Protein AF-A0A2W6B8F8-F1 (afdb_monomer_lite)

Foldseek 3Di:
DDPDDDALLVLQQVFFDAQPPLTDGLNLLLLQLLLLLLLQVVLDPPDDLLVSLLLSLLLSCLQVLCSDPLNRQLSVCSSVVNPPSNVVGDDDDSLQSCQDPVNLVSCVVHSVVSQVSNCVRNVDHRDPVSDDSVSSNQLSSCLLVFWKWFWFWDFDADPVRHGPRDIDTGIGTDRDPPDDDPGGPDIGHPVNLCPVVPLSSNSSNLSSLLSVQCVLVVHDSVVLSVQCSHLLSSLVCCLPPRVVSSQVSVCVVDVDRRPSNVNSVSSNVCSVVSVVVVVVVVVVVVVVVD

Sequence (290 aa):
MGKAEAPISEQFQLAWGKSSHSGQRLYDHGIWAARAAVHLLRASSALDRKLKDNLILATYIHDIGKLDADFQRMLEFAIKGDKDGMKSVRRVKHEANTLEDRYINLINGNIKDAAHSIAEVTGYEISEKHINVDDILTLATTHHGMFYVSTEMWQERDADNKPTGQEEQRLVVRRQWTVFYPREIKRQTLTDLLLRYHPLGGLVIVSDLVASSTWERERNLNEVLQGCTSLAGTINTLLDRDVSTLEHSYQAEQSRNIAVGSTLRLLLGGADWQEHEQMHEEGVQHEHEH

Structure (mmCIF, N/CA/C/O backbone):
data_AF-A0A2W6B8F8-F1
#
_entry.id   AF-A0A2W6B8F8-F1
#
loop_
_atom_site.group_PDB
_atom_site.id
_atom_site.type_symbol
_atom_site.label_atom_id
_atom_site.label_alt_id
_atom_site.label_comp_id
_atom_site.label_asym_id
_atom_site.label_entity_id
_atom_site.label_seq_id
_atom_site.pdbx_PDB_ins_code
_atom_site.Cartn_x
_atom_site.Cartn_y
_atom_site.Cartn_z
_atom_site.occupancy
_atom_site.B_iso_or_equiv
_atom_site.auth_seq_id
_atom_site.auth_comp_id
_atom_site.auth_asym_id
_atom_site.auth_atom_id
_atom_site.pdbx_PDB_model_num
ATOM 1 N N . MET A 1 1 ? 8.029 -30.607 -5.795 1.00 37.53 1 MET A N 1
ATOM 2 C CA . MET A 1 1 ? 8.048 -29.650 -4.669 1.00 37.53 1 MET A CA 1
ATOM 3 C C . MET A 1 1 ? 8.588 -28.339 -5.207 1.00 37.53 1 MET A C 1
ATOM 5 O O . MET A 1 1 ? 9.772 -28.278 -5.511 1.00 37.53 1 MET A O 1
ATOM 9 N N . GLY A 1 2 ? 7.720 -27.354 -5.455 1.00 45.62 2 GLY A N 1
ATOM 10 C CA . GLY A 1 2 ? 8.177 -26.005 -5.802 1.00 45.62 2 GLY A CA 1
ATOM 11 C C . GLY A 1 2 ? 8.937 -25.412 -4.617 1.00 45.62 2 GLY A C 1
ATOM 12 O O . GLY A 1 2 ? 8.599 -25.718 -3.473 1.00 45.62 2 GLY A O 1
ATOM 13 N N . LYS A 1 3 ? 9.991 -24.628 -4.870 1.00 50.38 3 LYS A N 1
ATOM 14 C CA . LYS A 1 3 ? 10.612 -23.823 -3.811 1.00 50.38 3 LYS A CA 1
ATOM 15 C C . LYS A 1 3 ? 9.524 -22.927 -3.221 1.00 50.38 3 LYS A C 1
ATOM 17 O O . LYS A 1 3 ? 8.774 -22.334 -3.991 1.00 50.38 3 LYS A O 1
ATOM 22 N N . ALA A 1 4 ? 9.430 -22.863 -1.894 1.00 64.00 4 ALA A N 1
ATOM 23 C CA . ALA A 1 4 ? 8.610 -21.848 -1.250 1.00 64.00 4 ALA A CA 1
ATOM 24 C C . ALA A 1 4 ? 9.055 -20.478 -1.782 1.00 64.00 4 ALA A C 1
ATOM 26 O O . ALA A 1 4 ? 10.260 -20.224 -1.878 1.00 64.00 4 ALA A O 1
ATOM 27 N N . GLU A 1 5 ? 8.101 -19.655 -2.211 1.00 75.44 5 GLU A N 1
ATOM 28 C CA . GLU A 1 5 ? 8.400 -18.278 -2.594 1.00 75.44 5 GLU A CA 1
ATOM 29 C C . GLU A 1 5 ? 8.981 -17.542 -1.385 1.00 75.44 5 GLU A C 1
ATOM 31 O O . GLU A 1 5 ? 8.588 -17.806 -0.247 1.00 75.44 5 GLU A O 1
ATOM 36 N N . ALA A 1 6 ? 9.950 -16.659 -1.632 1.00 87.31 6 ALA A N 1
ATOM 37 C CA . ALA A 1 6 ? 10.550 -15.861 -0.570 1.00 87.31 6 ALA A CA 1
ATOM 38 C C . ALA A 1 6 ? 9.471 -15.002 0.125 1.00 87.31 6 ALA A C 1
ATOM 40 O O . ALA A 1 6 ? 8.536 -14.559 -0.556 1.00 87.31 6 ALA A O 1
ATOM 41 N N . PRO A 1 7 ? 9.587 -14.736 1.439 1.00 92.69 7 PRO A N 1
ATOM 42 C CA . PRO A 1 7 ? 8.652 -13.874 2.158 1.00 92.69 7 PRO A CA 1
ATOM 43 C C . PRO A 1 7 ? 8.538 -12.472 1.538 1.00 92.69 7 PRO A C 1
ATOM 45 O O . PRO A 1 7 ? 9.424 -12.021 0.805 1.00 92.69 7 PRO A O 1
ATOM 48 N N . ILE A 1 8 ? 7.443 -11.766 1.836 1.00 93.81 8 ILE A N 1
ATOM 49 C CA . ILE A 1 8 ? 7.161 -10.431 1.277 1.00 93.81 8 ILE A CA 1
ATOM 50 C C . ILE A 1 8 ? 8.280 -9.455 1.643 1.00 93.81 8 ILE A C 1
ATOM 52 O O . ILE A 1 8 ? 8.760 -8.725 0.777 1.00 93.81 8 ILE A O 1
ATOM 56 N N . SER A 1 9 ? 8.721 -9.475 2.900 1.00 94.00 9 SER A N 1
ATOM 57 C CA . SER A 1 9 ? 9.781 -8.626 3.436 1.00 94.00 9 SER A CA 1
ATOM 58 C C . SER A 1 9 ? 11.100 -8.804 2.676 1.00 94.00 9 SER A C 1
ATOM 60 O O . SER A 1 9 ? 11.713 -7.816 2.273 1.00 94.00 9 SER A O 1
ATOM 62 N N . GLU A 1 10 ? 11.496 -10.046 2.387 1.00 95.25 10 GLU A N 1
ATOM 63 C CA . GLU A 1 10 ? 12.708 -10.369 1.626 1.00 95.25 10 GLU A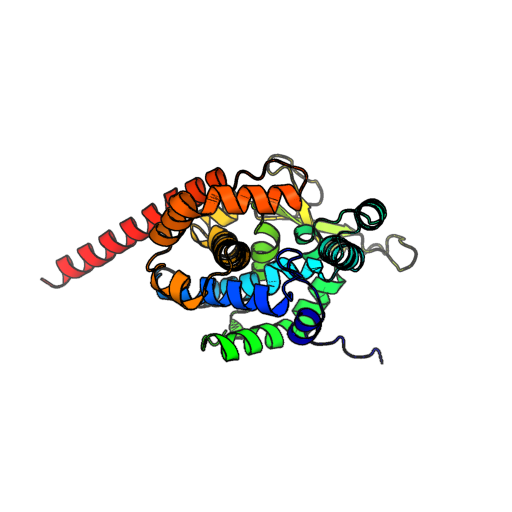 CA 1
ATOM 64 C C . GLU A 1 10 ? 12.604 -9.872 0.178 1.00 95.25 10 GLU A C 1
ATOM 66 O O . GLU A 1 10 ? 13.508 -9.198 -0.322 1.0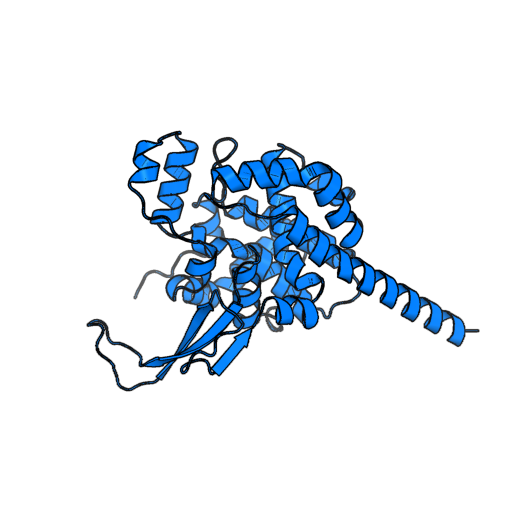0 95.25 10 GLU A O 1
ATOM 71 N N . GLN A 1 11 ? 11.473 -10.122 -0.492 1.00 95.25 11 GLN A N 1
ATOM 72 C CA . GLN A 1 11 ? 11.252 -9.610 -1.849 1.00 95.25 11 GLN A CA 1
ATOM 73 C C . GLN A 1 11 ? 11.282 -8.074 -1.884 1.00 95.25 11 GLN A C 1
ATOM 75 O O . GLN A 1 11 ? 11.869 -7.476 -2.789 1.00 95.25 11 GLN A O 1
ATOM 80 N N . PHE A 1 12 ? 10.707 -7.425 -0.871 1.00 96.62 12 PHE A N 1
ATOM 81 C CA . PHE A 1 12 ? 10.691 -5.971 -0.730 1.00 96.62 12 PHE A CA 1
ATOM 82 C C . PHE A 1 12 ? 12.088 -5.386 -0.487 1.00 96.62 12 PHE A C 1
ATOM 84 O O . PHE A 1 12 ? 12.378 -4.287 -0.965 1.00 96.62 12 PHE A O 1
ATOM 91 N N . GLN A 1 13 ? 12.966 -6.090 0.230 1.00 96.38 13 GLN A N 1
ATOM 92 C CA . GLN A 1 13 ? 14.347 -5.649 0.464 1.00 96.38 13 GLN A CA 1
ATOM 93 C C . GLN A 1 13 ? 15.185 -5.673 -0.821 1.00 96.38 13 GLN A C 1
ATOM 95 O O . GLN A 1 13 ? 16.078 -4.843 -1.001 1.00 96.38 13 GLN A O 1
ATOM 100 N N . LEU A 1 14 ? 14.886 -6.603 -1.731 1.00 95.38 14 LEU A N 1
ATOM 101 C CA . LEU A 1 14 ? 15.592 -6.746 -3.004 1.00 95.38 14 LEU A CA 1
ATOM 102 C C . LEU A 1 14 ? 15.067 -5.792 -4.088 1.00 95.38 14 LEU A C 1
ATOM 104 O O . LEU A 1 14 ? 15.828 -5.388 -4.971 1.00 95.38 14 LEU A O 1
ATOM 108 N N . ALA A 1 15 ? 13.796 -5.401 -4.013 1.00 96.06 15 ALA A N 1
ATOM 109 C CA . ALA A 1 15 ? 13.138 -4.557 -5.003 1.00 96.06 15 ALA A CA 1
ATOM 110 C C . ALA A 1 15 ? 13.310 -3.050 -4.743 1.00 96.06 15 ALA A C 1
ATOM 112 O O . ALA A 1 15 ? 13.457 -2.587 -3.610 1.00 96.06 15 ALA A O 1
ATOM 113 N N . TRP A 1 16 ? 13.256 -2.261 -5.813 1.00 95.06 16 TRP A N 1
ATOM 114 C CA . TRP A 1 16 ? 13.155 -0.804 -5.758 1.00 95.06 16 TRP A CA 1
ATOM 115 C C . TRP A 1 16 ? 11.697 -0.370 -5.573 1.00 95.06 16 TRP A C 1
ATOM 117 O O . TRP A 1 16 ? 10.793 -0.906 -6.213 1.00 95.06 16 TRP A O 1
ATOM 127 N N . GLY A 1 17 ? 11.471 0.616 -4.708 1.00 89.56 17 GLY A N 1
ATOM 128 C CA . GLY A 1 17 ? 10.178 1.265 -4.479 1.00 89.56 17 GLY A CA 1
ATOM 129 C C . GLY A 1 17 ? 10.075 2.651 -5.124 1.00 89.56 17 GLY A C 1
ATOM 130 O O . GLY A 1 17 ? 9.009 3.008 -5.629 1.00 89.56 17 GLY A O 1
ATOM 131 N N . LYS A 1 18 ? 11.176 3.412 -5.151 1.00 87.94 18 LYS A N 1
ATOM 132 C CA . LYS A 1 18 ? 11.279 4.754 -5.760 1.00 87.94 18 LYS A CA 1
ATOM 133 C C . LYS A 1 18 ? 12.560 4.853 -6.588 1.00 87.94 18 LYS A C 1
ATOM 135 O O . LYS A 1 18 ? 13.528 4.159 -6.280 1.00 87.94 18 LYS A O 1
ATOM 140 N N . SER A 1 19 ? 12.576 5.716 -7.606 1.00 85.00 19 SER A N 1
ATOM 141 C CA . SER A 1 19 ? 13.767 5.977 -8.440 1.00 85.00 19 SER A CA 1
ATOM 142 C C . SER A 1 19 ? 14.474 7.308 -8.159 1.00 85.00 19 SER A C 1
ATOM 144 O O . SER A 1 19 ? 15.584 7.522 -8.644 1.00 85.00 19 SER A O 1
ATOM 146 N N . SER A 1 20 ? 13.851 8.209 -7.399 1.00 81.06 20 SER A N 1
ATOM 147 C CA . SER A 1 20 ? 14.449 9.474 -6.955 1.00 81.06 20 SER A CA 1
ATOM 148 C C . SER A 1 20 ? 15.626 9.240 -5.999 1.00 81.06 20 SER A C 1
ATOM 150 O O . SER A 1 20 ? 15.712 8.199 -5.350 1.00 81.06 20 SER A O 1
ATOM 152 N N . HIS A 1 21 ? 16.553 10.202 -5.930 1.00 81.81 21 HIS A N 1
ATOM 153 C CA . HIS A 1 21 ? 17.710 10.185 -5.017 1.00 81.81 21 HIS A CA 1
ATOM 154 C C . HIS A 1 21 ? 18.558 8.898 -5.062 1.00 81.81 21 HIS A C 1
ATOM 156 O O . HIS A 1 21 ? 19.026 8.410 -4.040 1.00 81.81 21 HIS A O 1
ATOM 162 N N . SER A 1 22 ? 18.794 8.348 -6.258 1.00 82.69 22 SER A N 1
ATOM 163 C CA . SER A 1 22 ? 19.495 7.061 -6.474 1.00 82.69 22 SER A CA 1
ATOM 164 C C . SER A 1 22 ? 18.719 5.809 -6.040 1.00 82.69 22 SER A C 1
ATOM 166 O O . SER A 1 22 ? 19.253 4.702 -6.103 1.00 82.69 22 SER A O 1
ATOM 168 N N . GLY A 1 23 ? 17.449 5.973 -5.681 1.00 87.25 23 GLY A N 1
ATOM 169 C CA . GLY A 1 23 ? 16.500 4.907 -5.417 1.00 87.25 23 GLY A CA 1
ATOM 170 C C . GLY A 1 23 ? 16.275 4.624 -3.934 1.00 87.25 23 GLY A C 1
ATOM 171 O O . GLY A 1 23 ? 17.184 4.703 -3.111 1.00 87.25 23 GLY A O 1
ATOM 172 N N . GLN A 1 24 ? 15.044 4.230 -3.613 1.00 93.50 24 GLN A N 1
ATOM 173 C CA . GLN A 1 24 ? 14.643 3.721 -2.299 1.00 93.50 24 GLN A CA 1
ATOM 174 C C . GLN A 1 24 ? 14.210 2.266 -2.447 1.00 93.50 24 GLN A C 1
ATOM 176 O O . GLN A 1 24 ? 13.522 1.937 -3.418 1.00 93.50 24 GLN A O 1
ATOM 181 N N . ARG A 1 25 ? 14.570 1.388 -1.502 1.00 96.38 25 ARG A N 1
ATOM 182 C CA . ARG A 1 25 ? 14.056 0.011 -1.503 1.00 96.38 25 ARG A CA 1
ATOM 183 C C . ARG A 1 25 ? 12.566 -0.009 -1.200 1.00 96.38 25 ARG A C 1
ATOM 185 O O . ARG A 1 25 ? 12.055 0.832 -0.462 1.00 96.38 25 ARG A O 1
ATOM 192 N N . LEU A 1 26 ? 11.874 -0.989 -1.773 1.00 96.06 26 LEU A N 1
ATOM 193 C CA . LEU A 1 26 ? 10.438 -1.155 -1.570 1.00 96.06 26 LEU A CA 1
ATOM 194 C C . LEU A 1 26 ? 10.120 -1.434 -0.094 1.00 96.06 26 LEU A C 1
ATOM 196 O O . LEU A 1 26 ? 9.140 -0.909 0.427 1.00 96.06 26 LEU A O 1
ATOM 200 N N . TYR A 1 27 ? 10.999 -2.170 0.593 1.00 97.06 27 TYR A N 1
ATOM 201 C CA . TYR A 1 27 ? 10.911 -2.396 2.036 1.00 97.06 27 TYR A CA 1
ATOM 202 C C . TYR A 1 27 ? 10.903 -1.090 2.833 1.00 97.06 27 TYR A C 1
ATOM 204 O O . TYR A 1 27 ? 10.017 -0.885 3.661 1.00 97.06 27 TYR A O 1
ATOM 212 N N . ASP A 1 28 ? 11.850 -0.190 2.560 1.00 95.62 28 ASP A N 1
ATOM 213 C CA . ASP A 1 28 ? 11.968 1.071 3.293 1.00 95.62 28 ASP A CA 1
ATOM 214 C C . ASP A 1 28 ? 10.746 1.961 3.059 1.00 95.62 28 ASP A C 1
ATOM 216 O O . ASP A 1 28 ? 10.190 2.494 4.018 1.00 95.62 28 ASP A O 1
ATOM 220 N N . HIS A 1 29 ? 10.280 2.062 1.808 1.00 95.19 29 HIS A N 1
ATOM 221 C CA . HIS A 1 29 ? 9.059 2.801 1.468 1.00 95.19 29 HIS A CA 1
ATOM 222 C C . HIS A 1 29 ? 7.830 2.229 2.187 1.00 95.19 29 HIS A C 1
ATOM 224 O O . HIS A 1 29 ? 7.103 2.962 2.859 1.00 95.19 29 HIS A O 1
ATOM 230 N N . GLY A 1 30 ? 7.636 0.907 2.122 1.00 95.56 30 GLY A N 1
ATOM 231 C CA . GLY A 1 30 ? 6.528 0.222 2.789 1.00 95.56 30 GLY A CA 1
ATOM 232 C C . GLY A 1 30 ? 6.548 0.412 4.307 1.00 95.56 30 GLY A C 1
ATOM 233 O O . GLY A 1 30 ? 5.517 0.716 4.909 1.00 95.56 30 GLY A O 1
ATOM 234 N N . ILE A 1 31 ? 7.722 0.308 4.941 1.00 96.31 31 ILE A N 1
ATOM 235 C CA . ILE A 1 31 ? 7.890 0.576 6.376 1.00 96.31 31 ILE A CA 1
ATOM 236 C C . ILE A 1 31 ? 7.618 2.045 6.705 1.00 96.31 31 ILE A C 1
ATOM 238 O O . ILE A 1 31 ? 6.953 2.326 7.701 1.00 96.31 31 ILE A O 1
ATOM 242 N N . TRP A 1 32 ? 8.101 2.996 5.903 1.00 94.88 32 TRP A N 1
ATOM 243 C CA . TRP A 1 32 ? 7.846 4.422 6.129 1.00 94.88 32 TRP A CA 1
ATOM 244 C C . TRP A 1 32 ? 6.350 4.734 6.067 1.00 94.88 32 TRP A C 1
ATOM 246 O O . TRP A 1 32 ? 5.827 5.396 6.967 1.00 94.88 32 TRP A O 1
ATOM 256 N N . ALA A 1 33 ? 5.653 4.187 5.072 1.00 93.75 33 ALA A N 1
ATOM 257 C CA . ALA A 1 33 ? 4.208 4.314 4.946 1.00 93.75 33 ALA A CA 1
ATOM 258 C C . ALA A 1 33 ? 3.483 3.655 6.135 1.00 93.75 33 ALA A C 1
ATOM 260 O O . ALA A 1 33 ? 2.628 4.278 6.761 1.00 93.75 33 ALA A O 1
ATOM 261 N N . ALA A 1 34 ? 3.864 2.436 6.531 1.00 94.88 34 ALA A N 1
ATOM 262 C CA . ALA A 1 34 ? 3.264 1.753 7.681 1.00 94.88 34 ALA A CA 1
ATOM 263 C C . ALA A 1 34 ? 3.481 2.518 8.999 1.00 94.88 34 ALA A C 1
ATOM 265 O O . ALA A 1 34 ? 2.573 2.607 9.825 1.00 94.88 34 ALA A O 1
ATOM 266 N N . ARG A 1 35 ? 4.658 3.124 9.196 1.00 93.88 35 ARG A N 1
ATOM 267 C CA . ARG A 1 35 ? 4.949 3.983 10.355 1.00 93.88 35 ARG A CA 1
ATOM 268 C C . ARG A 1 35 ? 4.059 5.218 10.383 1.00 93.88 35 ARG A C 1
ATOM 270 O O . ARG A 1 35 ? 3.548 5.553 11.451 1.00 93.88 35 ARG A O 1
ATOM 277 N N . ALA A 1 36 ? 3.858 5.859 9.233 1.00 89.88 36 ALA A N 1
ATOM 278 C CA . ALA A 1 36 ? 2.924 6.970 9.112 1.00 89.88 36 ALA A CA 1
ATOM 279 C C . ALA A 1 36 ? 1.494 6.528 9.453 1.00 89.88 36 ALA A C 1
ATOM 281 O O . ALA A 1 36 ? 0.859 7.151 10.302 1.00 89.88 36 ALA A O 1
ATOM 282 N N . ALA A 1 37 ? 1.031 5.398 8.910 1.00 90.25 37 ALA A N 1
ATOM 283 C CA . ALA A 1 37 ? -0.290 4.855 9.221 1.00 90.25 37 ALA A CA 1
ATOM 284 C C . ALA A 1 37 ? -0.465 4.557 10.716 1.00 90.25 37 ALA A C 1
ATOM 286 O O . ALA A 1 37 ? -1.450 4.985 11.311 1.00 90.25 37 ALA A O 1
ATOM 287 N N . VAL A 1 38 ? 0.496 3.876 11.353 1.00 91.69 38 VAL A N 1
ATOM 288 C CA . VAL A 1 38 ? 0.461 3.589 12.799 1.00 91.69 38 VAL A CA 1
ATOM 289 C C . VAL A 1 38 ? 0.416 4.880 13.614 1.00 91.69 38 VAL A C 1
ATOM 291 O O . VAL A 1 38 ? -0.337 4.959 14.584 1.00 91.69 38 VAL A O 1
ATOM 294 N N . HIS A 1 39 ? 1.201 5.891 13.236 1.00 88.88 39 HIS A N 1
ATOM 295 C CA . HIS A 1 39 ? 1.211 7.180 13.923 1.00 88.88 39 HIS A CA 1
ATOM 296 C C . HIS A 1 39 ? -0.160 7.869 13.837 1.00 88.88 39 HIS A C 1
ATOM 298 O O . HIS A 1 39 ? -0.752 8.197 14.865 1.00 88.88 39 HIS A O 1
ATOM 304 N N . LEU A 1 40 ? -0.711 7.987 12.628 1.00 83.06 40 LEU A N 1
ATOM 305 C CA . LEU A 1 40 ? -2.011 8.616 12.376 1.00 83.06 40 LEU A CA 1
ATOM 306 C C . LEU A 1 40 ? -3.169 7.855 13.042 1.00 83.06 40 LEU A C 1
ATOM 308 O O . LEU A 1 40 ? -4.084 8.460 13.593 1.00 83.06 40 LEU A O 1
ATOM 312 N N . LEU A 1 41 ? -3.116 6.522 13.062 1.00 84.31 41 LEU A N 1
ATOM 313 C CA . LEU A 1 41 ? -4.135 5.678 13.696 1.00 84.31 41 LEU A CA 1
ATOM 314 C C . LEU A 1 41 ? -4.068 5.649 15.222 1.00 84.31 41 LEU A C 1
ATOM 316 O O . LEU A 1 41 ? -5.058 5.286 15.864 1.00 84.31 41 LEU A O 1
ATOM 320 N N . ARG A 1 42 ? -2.914 5.975 15.814 1.00 82.38 42 ARG A N 1
ATOM 321 C CA . ARG A 1 42 ? -2.796 6.199 17.263 1.00 82.38 42 ARG A CA 1
ATOM 322 C C . ARG A 1 42 ? -3.406 7.538 17.665 1.00 82.38 42 ARG A C 1
ATOM 324 O O . ARG A 1 42 ? -3.955 7.624 18.755 1.00 82.38 42 ARG A O 1
ATOM 331 N N . ALA A 1 43 ? -3.353 8.531 16.780 1.00 70.31 43 ALA A N 1
ATOM 332 C CA . ALA A 1 43 ? -4.008 9.820 16.974 1.00 70.31 43 ALA A CA 1
ATOM 333 C C . ALA A 1 43 ? -5.538 9.775 16.770 1.00 70.31 43 ALA A C 1
ATOM 335 O O . ALA A 1 43 ? -6.227 10.703 17.174 1.00 70.31 43 ALA A O 1
ATOM 336 N N . SER A 1 44 ? -6.081 8.702 16.178 1.00 68.62 44 SER A N 1
ATOM 337 C CA . SER A 1 44 ? -7.521 8.521 15.941 1.00 68.62 44 SER A CA 1
ATOM 338 C C . SER A 1 44 ? -8.118 7.438 16.853 1.00 68.62 44 SER A C 1
ATOM 340 O O . SER A 1 44 ? -7.698 6.275 16.828 1.00 68.62 44 SER A O 1
ATOM 342 N N . SER A 1 45 ? -9.125 7.783 17.657 1.00 63.12 45 SER A N 1
ATOM 343 C CA . SER A 1 45 ? -9.839 6.841 18.542 1.00 63.12 45 SER A CA 1
ATOM 344 C C . SER A 1 45 ? -10.974 6.083 17.828 1.00 63.12 45 SER A C 1
ATOM 346 O O . SER A 1 45 ? -11.340 4.993 18.259 1.00 63.12 45 SER A O 1
ATOM 348 N N . ALA A 1 46 ? -11.456 6.596 16.693 1.00 64.50 46 ALA A N 1
ATOM 349 C CA . ALA A 1 46 ? -12.744 6.253 16.084 1.00 64.50 46 ALA A CA 1
ATOM 350 C C . ALA A 1 46 ? -12.845 4.887 15.369 1.00 64.50 46 ALA A C 1
ATOM 352 O O . ALA A 1 46 ? -13.851 4.612 14.720 1.00 64.50 46 ALA A O 1
ATOM 353 N N . LEU A 1 47 ? -11.830 4.016 15.436 1.00 69.50 47 LEU A N 1
ATOM 354 C CA . LEU A 1 47 ? -11.847 2.751 14.689 1.00 69.50 47 LEU A CA 1
ATOM 355 C C . LEU A 1 47 ? -11.734 1.526 15.566 1.00 69.50 47 LEU A C 1
ATOM 357 O O . LEU A 1 47 ? -10.864 1.431 16.438 1.00 69.50 47 LEU A O 1
ATOM 361 N N . ASP A 1 48 ? -12.524 0.524 15.192 1.00 81.25 48 ASP A N 1
ATOM 362 C CA . ASP A 1 48 ? -12.329 -0.820 15.687 1.00 81.25 48 ASP A CA 1
ATOM 363 C C . ASP A 1 48 ? -10.923 -1.339 15.335 1.00 81.25 48 ASP A C 1
ATOM 365 O O . ASP A 1 48 ? -10.291 -0.977 14.333 1.00 81.25 48 ASP A O 1
ATOM 369 N N . ARG A 1 49 ? -10.410 -2.213 16.201 1.00 86.88 49 ARG A N 1
ATOM 370 C CA . ARG A 1 49 ? -9.056 -2.751 16.066 1.00 86.88 49 ARG A CA 1
ATOM 371 C C . ARG A 1 49 ? -8.876 -3.575 14.789 1.00 86.88 49 ARG A C 1
ATOM 373 O O . ARG A 1 49 ? -7.784 -3.570 14.228 1.00 86.88 49 ARG A O 1
ATOM 380 N N . LYS A 1 50 ? -9.918 -4.272 14.328 1.00 88.31 50 LYS A N 1
ATOM 381 C CA . LYS A 1 50 ? -9.839 -5.114 13.132 1.00 88.31 50 LYS A CA 1
ATOM 382 C C . LYS A 1 50 ? -9.551 -4.262 11.904 1.00 88.31 50 LYS A C 1
ATOM 384 O O . LYS A 1 50 ? -8.703 -4.627 11.092 1.00 88.31 50 LYS A O 1
ATOM 389 N N . LEU A 1 51 ? -10.215 -3.124 11.774 1.00 83.25 51 LEU A N 1
ATOM 390 C CA . LEU A 1 51 ? -10.017 -2.233 10.648 1.00 83.25 51 LEU A CA 1
ATOM 391 C C . LEU A 1 51 ? -8.638 -1.562 10.688 1.00 83.25 51 LEU A C 1
ATOM 393 O O . LEU A 1 51 ? -7.968 -1.511 9.657 1.00 83.25 51 LEU A O 1
ATOM 397 N N . LYS A 1 52 ? -8.171 -1.131 11.870 1.00 87.50 52 LYS A N 1
ATOM 398 C CA . LYS A 1 52 ? -6.806 -0.592 12.037 1.00 87.50 52 LYS A CA 1
ATOM 399 C C . LYS A 1 52 ? -5.742 -1.582 11.552 1.00 87.50 52 LYS A C 1
ATOM 401 O O . LYS A 1 52 ? -4.876 -1.209 10.764 1.00 87.50 52 LYS A O 1
ATOM 406 N N . ASP A 1 53 ? -5.851 -2.841 11.968 1.00 92.25 53 ASP A N 1
ATOM 407 C CA . ASP A 1 53 ? -4.916 -3.905 11.594 1.00 92.25 53 ASP A CA 1
ATOM 408 C C . ASP A 1 53 ? -4.858 -4.114 10.065 1.00 92.25 53 ASP A C 1
ATOM 410 O O . ASP A 1 53 ? -3.773 -4.168 9.483 1.00 92.25 53 ASP A O 1
ATOM 414 N N . ASN A 1 54 ? -6.017 -4.167 9.396 1.00 90.56 54 ASN A N 1
ATOM 415 C CA . ASN A 1 54 ? -6.081 -4.322 7.936 1.00 90.56 54 ASN A CA 1
ATOM 416 C C . ASN A 1 54 ? -5.557 -3.091 7.186 1.00 90.56 54 ASN A C 1
ATOM 418 O O . ASN A 1 54 ? -4.872 -3.246 6.178 1.00 90.56 54 ASN A O 1
ATOM 422 N N . LEU A 1 55 ? -5.841 -1.878 7.672 1.00 89.06 55 LEU A N 1
ATOM 423 C CA . LEU A 1 55 ? -5.353 -0.635 7.067 1.00 89.06 55 LEU A CA 1
ATOM 424 C C . LEU A 1 55 ? -3.826 -0.542 7.109 1.00 89.06 55 LEU A C 1
ATOM 426 O O . LEU A 1 55 ? -3.203 -0.172 6.113 1.00 89.06 55 LEU A O 1
ATOM 430 N N . ILE A 1 56 ? -3.216 -0.896 8.242 1.00 93.00 56 ILE A N 1
ATOM 431 C CA . ILE A 1 56 ? -1.758 -0.861 8.405 1.00 93.00 56 ILE A CA 1
ATOM 432 C C . ILE A 1 56 ? -1.100 -1.888 7.478 1.00 93.00 56 ILE A C 1
ATOM 434 O O . ILE A 1 56 ? -0.142 -1.550 6.782 1.00 93.00 56 ILE A O 1
ATOM 438 N N . LEU A 1 57 ? -1.648 -3.107 7.398 1.00 94.50 57 LEU A N 1
ATOM 439 C CA . LEU A 1 57 ? -1.174 -4.119 6.449 1.00 94.50 57 LEU A CA 1
ATOM 440 C C . LEU A 1 57 ? -1.301 -3.655 5.000 1.00 94.50 57 LEU A C 1
ATOM 442 O O . LEU A 1 57 ? -0.323 -3.718 4.260 1.00 94.50 57 LEU A O 1
ATOM 446 N N . ALA A 1 58 ? -2.473 -3.150 4.609 1.00 92.62 58 ALA A N 1
ATOM 447 C CA . ALA A 1 58 ? -2.705 -2.615 3.271 1.00 92.62 58 ALA A CA 1
ATOM 448 C C . ALA A 1 58 ? -1.722 -1.491 2.930 1.00 92.62 58 ALA A C 1
ATOM 450 O O . ALA A 1 58 ? -1.222 -1.431 1.812 1.00 92.62 58 ALA A O 1
ATOM 451 N N . THR A 1 59 ? -1.404 -0.640 3.908 1.00 92.44 59 THR A N 1
ATOM 452 C CA . THR A 1 59 ? -0.425 0.438 3.749 1.00 92.44 59 THR A CA 1
ATOM 453 C C . THR A 1 59 ? 0.979 -0.100 3.539 1.00 92.44 59 THR A C 1
ATOM 455 O O . THR A 1 59 ? 1.694 0.411 2.690 1.00 92.44 59 THR A O 1
ATOM 458 N N . TYR A 1 60 ? 1.393 -1.138 4.256 1.00 96.00 60 TYR A N 1
ATOM 459 C CA . TYR A 1 60 ? 2.709 -1.727 4.030 1.00 96.00 60 TYR A CA 1
ATOM 460 C C . TYR A 1 60 ? 2.829 -2.339 2.626 1.00 96.00 60 TYR A C 1
ATOM 462 O O . TYR A 1 60 ? 3.829 -2.123 1.947 1.00 96.00 60 TYR A O 1
ATOM 470 N N . ILE A 1 61 ? 1.794 -3.051 2.162 1.00 94.81 61 ILE A N 1
ATOM 471 C CA . ILE A 1 61 ? 1.840 -3.790 0.891 1.00 94.81 61 ILE A CA 1
ATOM 472 C C . ILE A 1 61 ? 1.298 -3.025 -0.328 1.00 94.81 61 ILE A C 1
ATOM 474 O O . ILE A 1 61 ? 1.205 -3.621 -1.398 1.00 94.81 61 ILE A O 1
ATOM 478 N N . HIS A 1 62 ? 0.903 -1.753 -0.201 1.00 90.94 62 HIS A N 1
ATOM 479 C CA . HIS A 1 62 ? 0.191 -1.017 -1.264 1.00 90.94 62 HIS A CA 1
ATOM 480 C C . HIS A 1 62 ? 0.906 -1.055 -2.625 1.00 90.94 62 HIS A C 1
ATOM 482 O O . HIS A 1 62 ? 0.267 -1.141 -3.674 1.00 90.94 62 HIS A O 1
ATOM 488 N N . ASP A 1 63 ? 2.237 -1.078 -2.582 1.00 92.81 63 ASP A N 1
ATOM 489 C CA . ASP A 1 63 ? 3.135 -1.095 -3.728 1.00 92.81 63 ASP A CA 1
ATOM 490 C C . ASP A 1 63 ? 3.621 -2.504 -4.126 1.00 92.81 63 ASP A C 1
ATOM 492 O O . ASP A 1 63 ? 4.556 -2.630 -4.915 1.00 92.81 63 ASP A O 1
ATOM 496 N N . ILE A 1 64 ? 3.010 -3.591 -3.635 1.00 94.69 64 ILE A N 1
ATOM 497 C CA . ILE A 1 64 ? 3.444 -4.968 -3.949 1.00 94.69 64 ILE A CA 1
ATOM 498 C C . ILE A 1 64 ? 3.500 -5.249 -5.457 1.00 94.69 64 ILE A C 1
ATOM 500 O O . ILE A 1 64 ? 4.410 -5.931 -5.924 1.00 94.69 64 ILE A O 1
ATOM 504 N N . GLY A 1 65 ? 2.605 -4.657 -6.253 1.00 91.06 65 GLY A N 1
ATOM 505 C CA . GLY A 1 65 ? 2.641 -4.780 -7.709 1.00 91.06 65 GLY A CA 1
ATOM 506 C C . GLY A 1 65 ? 3.873 -4.147 -8.376 1.00 91.06 65 GLY A C 1
ATOM 507 O O . GLY A 1 65 ? 4.110 -4.396 -9.562 1.00 91.06 65 GLY A O 1
ATOM 508 N N . LYS A 1 66 ? 4.695 -3.375 -7.643 1.00 93.62 66 LYS A N 1
ATOM 509 C CA . LYS A 1 66 ? 6.010 -2.902 -8.107 1.00 93.62 66 LYS A CA 1
ATOM 510 C C . LYS A 1 66 ? 7.025 -4.030 -8.221 1.00 93.62 66 LYS A C 1
ATOM 512 O O . LYS A 1 66 ? 8.001 -3.852 -8.939 1.00 93.62 66 LYS A O 1
ATOM 517 N N . LEU A 1 67 ? 6.798 -5.188 -7.595 1.00 94.31 67 LEU A N 1
ATOM 518 C CA . LEU A 1 67 ? 7.616 -6.392 -7.790 1.00 94.31 67 LEU A CA 1
ATOM 519 C C . LEU A 1 67 ? 7.563 -6.924 -9.234 1.00 94.31 67 LEU A C 1
ATOM 521 O O . LEU A 1 67 ? 8.266 -7.876 -9.570 1.00 94.31 67 LEU A O 1
ATOM 525 N N . ASP A 1 68 ? 6.711 -6.363 -10.095 1.00 92.44 68 ASP A N 1
ATOM 526 C CA . ASP A 1 68 ? 6.643 -6.758 -11.494 1.00 92.44 68 ASP A CA 1
ATOM 527 C C . ASP A 1 68 ? 7.968 -6.485 -12.214 1.00 92.44 68 ASP A C 1
ATOM 529 O O . ASP A 1 68 ? 8.600 -5.443 -12.047 1.00 92.44 68 ASP A O 1
ATOM 533 N N . ALA A 1 69 ? 8.384 -7.430 -13.056 1.00 91.38 69 ALA A N 1
ATOM 534 C CA . ALA A 1 69 ? 9.684 -7.378 -13.708 1.00 91.38 69 ALA A CA 1
ATOM 535 C C . ALA A 1 69 ? 9.804 -6.226 -14.717 1.00 91.38 69 ALA A C 1
ATOM 537 O O . ALA A 1 69 ? 10.915 -5.751 -14.957 1.00 91.38 69 ALA A O 1
ATOM 538 N N . ASP A 1 70 ? 8.706 -5.795 -15.349 1.00 90.00 70 ASP A N 1
ATOM 539 C CA . ASP A 1 70 ? 8.726 -4.596 -16.192 1.00 90.00 70 ASP A CA 1
ATOM 540 C C . ASP A 1 70 ? 8.807 -3.345 -15.302 1.00 90.00 70 ASP A C 1
ATOM 542 O O . ASP A 1 70 ? 9.612 -2.452 -15.562 1.00 90.00 70 ASP A O 1
ATOM 546 N N . PHE A 1 71 ? 8.055 -3.303 -14.197 1.00 90.25 71 PHE A N 1
ATOM 547 C CA . PHE A 1 71 ? 8.110 -2.174 -13.264 1.00 90.25 71 PHE A CA 1
ATOM 548 C C . PHE A 1 71 ? 9.505 -1.986 -12.636 1.00 90.25 71 PHE A C 1
ATOM 550 O O . PHE A 1 71 ? 10.035 -0.875 -12.640 1.00 90.25 71 PHE A O 1
ATOM 557 N N . GLN A 1 72 ? 10.149 -3.062 -12.172 1.00 93.50 72 GLN A N 1
ATOM 558 C CA . GLN A 1 72 ? 11.507 -3.007 -11.616 1.00 93.50 72 GLN A CA 1
ATOM 559 C C . GLN A 1 72 ? 12.539 -2.547 -12.648 1.00 93.50 72 GLN A C 1
ATOM 561 O O . GLN A 1 72 ? 13.354 -1.676 -12.352 1.00 93.50 72 GLN A O 1
ATOM 566 N N . ARG A 1 73 ? 12.464 -3.047 -13.890 1.00 92.12 73 ARG A N 1
ATOM 567 C CA . ARG A 1 73 ? 13.343 -2.579 -14.976 1.00 92.12 73 ARG A CA 1
ATOM 568 C C . ARG A 1 73 ? 13.163 -1.089 -15.248 1.00 92.12 73 ARG A C 1
ATOM 570 O O . ARG A 1 73 ? 14.147 -0.383 -15.452 1.00 92.12 73 ARG A O 1
ATOM 577 N N . MET A 1 74 ? 11.926 -0.594 -15.217 1.00 89.62 74 MET A N 1
ATOM 578 C CA . MET A 1 74 ? 11.649 0.833 -15.369 1.00 89.62 74 MET A CA 1
ATOM 579 C C . MET A 1 74 ? 12.311 1.665 -14.260 1.00 89.62 74 MET A C 1
ATOM 581 O O . MET A 1 74 ? 12.944 2.673 -14.573 1.00 89.62 74 MET A O 1
ATOM 585 N N . LEU A 1 75 ? 12.218 1.235 -12.995 1.00 89.75 75 LEU A N 1
ATOM 586 C CA . LEU A 1 75 ? 12.882 1.912 -11.874 1.00 89.75 75 LEU A CA 1
ATOM 587 C C . LEU A 1 75 ? 14.408 1.877 -12.005 1.00 89.75 75 LEU A C 1
ATOM 589 O O . LEU A 1 75 ? 15.058 2.902 -11.824 1.00 89.75 75 LEU A O 1
ATOM 593 N N . GLU A 1 76 ? 14.987 0.736 -12.381 1.00 92.38 76 GLU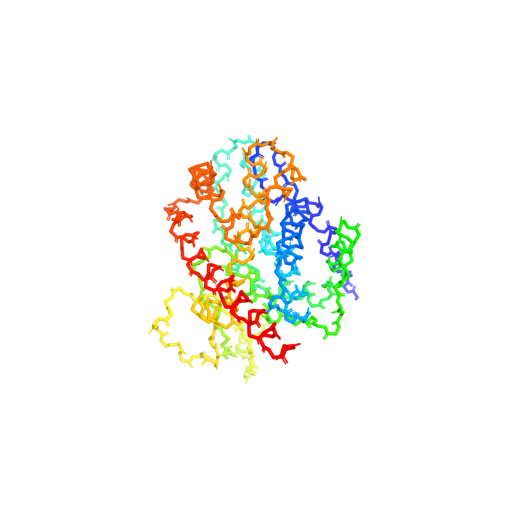 A N 1
ATOM 594 C CA . GLU A 1 76 ? 16.431 0.616 -12.597 1.00 92.38 76 GLU A CA 1
ATOM 595 C C . GLU A 1 76 ? 16.940 1.554 -13.695 1.00 92.38 76 GLU A C 1
ATOM 597 O O . GLU A 1 76 ? 17.985 2.187 -13.529 1.00 92.38 76 GLU A O 1
ATOM 602 N N . PHE A 1 77 ? 16.219 1.656 -14.817 1.00 91.50 77 PHE A N 1
ATOM 603 C CA . PHE A 1 77 ? 16.572 2.591 -15.882 1.00 91.50 77 PHE A CA 1
ATOM 604 C C . PHE A 1 77 ? 16.444 4.042 -15.422 1.00 91.50 77 PHE A C 1
ATOM 606 O O . PHE A 1 77 ? 17.339 4.839 -15.701 1.00 91.50 77 PHE A O 1
ATOM 613 N N . ALA A 1 78 ? 15.389 4.378 -14.675 1.00 88.31 78 ALA A N 1
ATOM 614 C CA . ALA A 1 78 ? 15.204 5.715 -14.122 1.00 88.31 78 ALA A CA 1
ATOM 61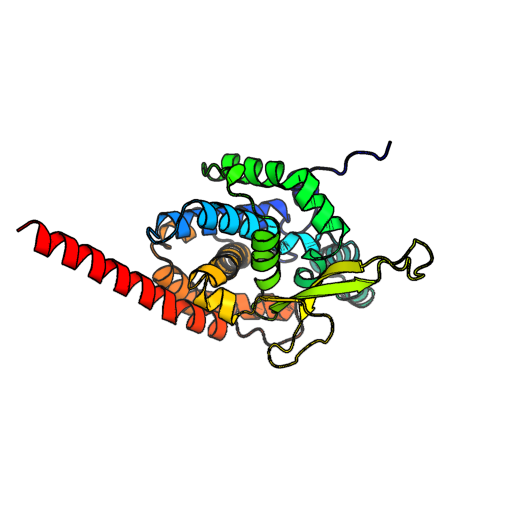5 C C . ALA A 1 78 ? 16.343 6.100 -13.159 1.00 88.31 78 ALA A C 1
ATOM 617 O O . ALA A 1 78 ? 16.919 7.175 -13.309 1.00 88.31 78 ALA A O 1
ATOM 618 N N . ILE A 1 79 ? 16.744 5.196 -12.257 1.00 89.56 79 ILE A N 1
ATOM 619 C CA . ILE A 1 79 ? 17.882 5.387 -11.336 1.00 89.56 79 ILE A CA 1
ATOM 620 C C . ILE A 1 79 ? 19.188 5.613 -12.111 1.00 89.56 79 ILE A C 1
ATOM 622 O O . ILE A 1 79 ? 19.990 6.472 -11.751 1.00 89.56 79 ILE A O 1
ATOM 626 N N . LYS A 1 80 ? 19.404 4.867 -13.201 1.00 90.69 80 LYS A N 1
ATOM 627 C CA . LYS A 1 80 ? 20.593 4.994 -14.064 1.00 90.69 80 LYS A CA 1
ATOM 628 C C . LYS A 1 80 ? 20.532 6.191 -15.024 1.00 90.69 80 LYS A C 1
ATOM 630 O O . LYS A 1 80 ? 21.508 6.442 -15.728 1.00 90.69 80 LYS A O 1
ATOM 635 N N . GLY A 1 81 ? 19.408 6.907 -15.096 1.00 87.56 81 GLY A N 1
ATOM 636 C CA . GLY A 1 81 ? 19.185 7.978 -16.070 1.00 87.56 81 GLY A CA 1
ATOM 637 C C . GLY A 1 81 ? 19.061 7.501 -17.527 1.00 87.56 81 GLY A C 1
ATOM 638 O O . GLY A 1 81 ? 19.220 8.305 -18.448 1.00 87.56 81 GLY A O 1
ATOM 639 N N . ASP A 1 82 ? 18.776 6.215 -17.758 1.00 89.25 82 ASP A N 1
ATOM 640 C CA . ASP A 1 82 ? 18.676 5.609 -19.090 1.00 89.25 82 ASP A CA 1
ATOM 641 C C . ASP A 1 82 ? 17.292 5.834 -19.720 1.00 89.25 82 ASP A C 1
ATOM 643 O O . ASP A 1 82 ? 16.356 5.037 -19.598 1.00 89.25 82 ASP A O 1
ATOM 647 N N . LYS A 1 83 ? 17.172 6.947 -20.446 1.00 85.56 83 LYS A N 1
ATOM 648 C CA . LYS A 1 83 ? 15.925 7.349 -21.111 1.00 85.56 83 LYS A CA 1
ATOM 649 C C . LYS A 1 83 ? 15.500 6.418 -22.246 1.00 85.56 83 LYS A C 1
ATOM 651 O O . LYS A 1 83 ? 14.312 6.397 -22.572 1.00 85.56 83 LYS A O 1
ATOM 656 N N . ASP A 1 84 ? 16.425 5.702 -22.876 1.00 86.25 84 ASP A N 1
ATOM 657 C CA . ASP A 1 84 ? 16.100 4.825 -24.004 1.00 86.25 84 ASP A CA 1
ATOM 658 C C . ASP A 1 84 ? 15.688 3.438 -23.511 1.00 86.25 84 ASP A C 1
ATOM 660 O O . ASP A 1 84 ? 14.682 2.900 -23.984 1.00 86.25 84 ASP A O 1
ATOM 664 N N . GLY A 1 85 ? 16.343 2.938 -22.459 1.00 85.38 85 GLY A N 1
ATOM 665 C CA . GLY A 1 85 ? 15.886 1.785 -21.688 1.00 85.38 85 GLY A CA 1
ATOM 666 C C . GLY A 1 85 ? 14.451 1.965 -21.188 1.00 85.38 85 GLY A C 1
ATOM 667 O O . GLY A 1 85 ? 13.600 1.113 -21.449 1.00 85.38 85 GLY A O 1
ATOM 668 N N . MET A 1 86 ? 14.118 3.120 -20.596 1.00 81.69 86 MET A N 1
ATOM 669 C CA . MET A 1 86 ? 12.751 3.418 -20.127 1.00 81.69 86 MET A CA 1
ATOM 670 C C . MET A 1 86 ? 11.675 3.338 -21.224 1.00 81.69 86 MET A C 1
ATOM 672 O O . MET A 1 86 ? 10.531 2.994 -20.930 1.00 81.69 86 MET A O 1
ATOM 676 N N . LYS A 1 87 ? 12.000 3.652 -22.486 1.00 82.31 87 LYS A N 1
ATOM 677 C CA . LYS A 1 87 ? 11.041 3.566 -23.607 1.00 82.31 87 LYS A CA 1
ATOM 678 C C . LYS A 1 87 ? 10.812 2.132 -24.081 1.00 82.31 87 LYS A C 1
ATOM 680 O O . LYS A 1 87 ? 9.793 1.865 -24.711 1.00 82.31 87 LYS A O 1
ATOM 685 N N . SER A 1 88 ? 11.761 1.236 -23.814 1.00 81.88 88 SER A N 1
ATOM 686 C CA . SER A 1 88 ? 11.713 -0.163 -24.255 1.00 81.88 88 SER A CA 1
ATOM 687 C C . SER A 1 88 ? 10.838 -1.052 -23.368 1.00 81.88 88 SER A C 1
ATOM 689 O O . SER A 1 88 ? 10.449 -2.145 -23.778 1.00 81.88 88 SER A O 1
ATOM 691 N N . VAL A 1 89 ? 10.511 -0.586 -22.161 1.00 83.31 89 VAL A N 1
ATOM 692 C CA . VAL A 1 89 ? 9.755 -1.353 -21.173 1.00 83.31 89 VAL A CA 1
ATOM 693 C C . VAL A 1 89 ? 8.273 -1.009 -21.248 1.00 83.31 89 VAL A C 1
ATOM 695 O O . VAL A 1 89 ? 7.876 0.153 -21.375 1.00 83.31 89 VAL A O 1
ATOM 698 N N . ARG A 1 90 ? 7.426 -2.036 -21.147 1.00 80.19 90 ARG A N 1
ATOM 699 C CA . ARG A 1 90 ? 5.979 -1.859 -21.045 1.00 80.19 90 ARG A CA 1
ATOM 700 C C . ARG A 1 90 ? 5.664 -1.066 -19.779 1.00 80.19 90 ARG A C 1
ATOM 702 O O . ARG A 1 90 ? 6.042 -1.459 -18.683 1.00 80.19 90 ARG A O 1
ATOM 709 N N . ARG A 1 91 ? 4.917 0.030 -19.916 1.00 73.19 91 ARG A N 1
ATOM 710 C CA . ARG A 1 91 ? 4.401 0.756 -18.751 1.00 73.19 91 ARG A CA 1
ATOM 711 C C . ARG A 1 91 ? 3.311 -0.067 -18.090 1.00 73.19 91 ARG A C 1
ATOM 713 O O . ARG A 1 91 ? 2.275 -0.320 -18.709 1.00 73.19 91 ARG A O 1
ATOM 720 N N . VAL A 1 92 ? 3.535 -0.432 -16.836 1.00 70.62 92 VAL A N 1
ATOM 721 C CA . VAL A 1 92 ? 2.569 -1.176 -16.036 1.00 70.62 92 VAL A CA 1
ATOM 722 C C . VAL A 1 92 ? 2.110 -0.326 -14.858 1.00 70.62 92 VAL A C 1
ATOM 724 O O . VAL A 1 92 ? 2.887 0.414 -14.260 1.00 70.62 92 VAL A O 1
ATOM 727 N N . LYS A 1 93 ? 0.813 -0.396 -14.571 1.00 77.94 93 LYS A N 1
ATOM 728 C CA . LYS A 1 93 ? 0.202 0.215 -13.394 1.00 77.94 93 LYS A CA 1
ATOM 729 C C . LYS A 1 93 ? 0.399 -0.738 -12.220 1.00 77.94 93 LYS A C 1
ATOM 731 O O . LYS A 1 93 ? -0.254 -1.779 -12.189 1.00 77.94 93 LYS A O 1
ATOM 736 N N . HIS A 1 94 ? 1.315 -0.417 -11.307 1.00 83.94 94 HIS A N 1
ATOM 737 C CA . HIS A 1 94 ? 1.638 -1.297 -10.180 1.00 83.94 94 HIS A CA 1
ATOM 738 C C . HIS A 1 94 ? 0.428 -1.512 -9.269 1.00 83.94 94 HIS A C 1
ATOM 740 O O . HIS A 1 94 ? 0.253 -2.603 -8.747 1.00 83.94 94 HIS A O 1
ATOM 746 N N . GLU A 1 95 ? -0.470 -0.534 -9.173 1.00 77.69 95 GLU A N 1
ATOM 747 C CA . GLU A 1 95 ? -1.716 -0.673 -8.432 1.00 77.69 95 GLU A CA 1
ATOM 748 C C . GLU A 1 95 ? -2.627 -1.757 -9.024 1.00 77.69 95 GLU A C 1
ATOM 750 O O . GLU A 1 95 ? -3.249 -2.516 -8.292 1.00 77.69 95 GLU A O 1
ATOM 755 N N . ALA A 1 96 ? -2.668 -1.884 -10.355 1.00 78.88 96 ALA A N 1
ATOM 756 C CA . ALA A 1 96 ? -3.444 -2.932 -11.012 1.00 78.88 96 ALA A CA 1
ATOM 757 C C . ALA A 1 96 ? -2.755 -4.295 -10.915 1.00 78.88 96 ALA A C 1
ATOM 759 O O . ALA A 1 96 ? -3.436 -5.311 -10.789 1.00 78.88 96 ALA A O 1
ATOM 760 N N . ASN A 1 97 ? -1.420 -4.309 -10.933 1.00 85.81 97 ASN A N 1
ATOM 761 C CA . ASN A 1 97 ? -0.652 -5.535 -10.764 1.00 85.81 97 ASN A CA 1
ATOM 762 C C . ASN A 1 97 ? -0.861 -6.164 -9.396 1.00 85.81 97 ASN A C 1
ATOM 764 O O . ASN A 1 97 ? -0.818 -7.378 -9.316 1.00 85.81 97 ASN A O 1
ATOM 768 N N . THR A 1 98 ? -1.134 -5.388 -8.345 1.00 85.38 98 THR A N 1
ATOM 769 C CA . THR A 1 98 ? -1.436 -5.917 -7.004 1.00 85.38 98 THR A CA 1
ATOM 770 C C . THR A 1 98 ? -2.530 -6.999 -7.011 1.00 85.38 98 THR A C 1
ATOM 772 O O . THR A 1 98 ? -2.512 -7.877 -6.153 1.00 85.38 98 THR A O 1
ATOM 775 N N . LEU A 1 99 ? -3.441 -6.987 -7.994 1.00 86.25 99 LEU A N 1
ATOM 776 C CA . LEU A 1 99 ? -4.506 -7.986 -8.153 1.00 86.25 99 LEU A CA 1
ATOM 777 C C . LEU A 1 99 ? -4.145 -9.176 -9.065 1.00 86.25 99 LEU A C 1
ATOM 779 O O . LEU A 1 99 ? -5.017 -9.986 -9.369 1.00 86.25 99 LEU A O 1
ATOM 783 N N . GLU A 1 100 ? -2.904 -9.304 -9.538 1.00 86.12 100 GLU A N 1
ATOM 784 C CA . GLU A 1 100 ? -2.481 -10.510 -10.258 1.00 86.12 100 GLU A CA 1
ATOM 785 C C . GLU A 1 100 ? -2.365 -11.708 -9.306 1.00 86.12 100 GLU A C 1
ATOM 787 O O . GLU A 1 100 ? -1.853 -11.582 -8.190 1.00 86.12 100 GLU A O 1
ATOM 792 N N . ASP A 1 101 ? -2.750 -12.895 -9.788 1.00 84.50 101 ASP A N 1
ATOM 793 C CA . ASP A 1 101 ? -2.808 -14.133 -8.996 1.00 84.50 101 ASP A CA 1
ATOM 794 C C . ASP A 1 101 ? -1.509 -14.425 -8.236 1.00 84.50 101 ASP A C 1
ATOM 796 O O . ASP A 1 101 ? -1.546 -14.877 -7.096 1.00 84.50 101 ASP A O 1
ATOM 800 N N . ARG A 1 102 ? -0.343 -14.118 -8.823 1.00 88.75 102 ARG A N 1
ATOM 801 C CA . ARG A 1 102 ? 0.956 -14.302 -8.153 1.00 88.75 102 ARG A CA 1
ATOM 802 C C . ARG A 1 102 ? 1.091 -13.473 -6.874 1.00 88.75 102 ARG A C 1
ATOM 804 O O . ARG A 1 102 ? 1.592 -13.984 -5.882 1.00 88.75 102 ARG A O 1
ATOM 811 N N . TYR A 1 103 ? 0.625 -12.224 -6.863 1.00 90.94 103 TYR A N 1
ATOM 812 C CA . TYR A 1 103 ? 0.736 -11.364 -5.683 1.00 90.94 103 TYR A CA 1
ATOM 813 C C . TYR A 1 103 ? -0.357 -11.671 -4.673 1.00 90.94 103 TYR A C 1
ATOM 815 O O . TYR A 1 103 ? -0.091 -11.649 -3.475 1.00 90.94 103 TYR A O 1
ATOM 823 N N . ILE A 1 104 ? -1.547 -12.049 -5.142 1.00 90.44 104 ILE A N 1
ATOM 824 C CA . ILE A 1 104 ? -2.606 -12.574 -4.276 1.00 90.44 104 ILE A CA 1
ATOM 825 C C . ILE A 1 104 ? -2.117 -13.841 -3.559 1.00 90.44 104 ILE A C 1
ATOM 827 O O . ILE A 1 104 ? -2.263 -13.954 -2.343 1.00 90.44 104 ILE A O 1
ATOM 831 N N . ASN A 1 105 ? -1.478 -14.768 -4.275 1.00 90.25 105 ASN A N 1
ATOM 832 C CA . ASN A 1 105 ? -0.899 -15.983 -3.698 1.00 90.25 105 ASN A CA 1
ATOM 833 C C . ASN A 1 105 ? 0.249 -15.669 -2.734 1.00 90.25 105 ASN A C 1
ATOM 835 O O . ASN A 1 105 ? 0.298 -16.243 -1.645 1.00 90.25 105 ASN A O 1
ATOM 839 N N . LEU A 1 106 ? 1.121 -14.720 -3.087 1.00 92.00 106 LEU A N 1
ATOM 840 C CA . LEU A 1 106 ? 2.196 -14.255 -2.214 1.00 92.00 106 LEU A CA 1
ATOM 841 C C . LEU A 1 106 ? 1.643 -13.676 -0.901 1.00 92.00 106 LEU A C 1
ATOM 843 O O . LEU A 1 106 ? 2.118 -14.047 0.173 1.00 92.00 106 LEU A O 1
ATOM 847 N N . ILE A 1 107 ? 0.607 -12.835 -0.974 1.00 92.44 107 ILE A N 1
ATOM 848 C CA . ILE A 1 107 ? -0.097 -12.275 0.188 1.00 92.44 107 ILE A CA 1
ATOM 849 C C . ILE A 1 107 ? -0.729 -13.392 1.016 1.00 92.44 107 ILE A C 1
ATOM 851 O O . ILE A 1 107 ? -0.436 -13.511 2.202 1.00 92.44 107 ILE A O 1
ATOM 855 N N . ASN A 1 108 ? -1.538 -14.258 0.406 1.00 90.94 108 ASN A N 1
ATOM 856 C CA . ASN A 1 108 ? -2.199 -15.356 1.113 1.00 90.94 108 ASN A CA 1
ATOM 857 C C . ASN A 1 108 ? -1.202 -16.288 1.817 1.00 90.94 108 ASN A C 1
ATOM 859 O O . ASN A 1 108 ? -1.467 -16.748 2.927 1.00 90.94 108 ASN A O 1
ATOM 863 N N . GLY A 1 109 ? -0.051 -16.549 1.194 1.00 89.75 109 GLY A N 1
ATOM 864 C CA . GLY A 1 109 ? 0.991 -17.402 1.759 1.00 89.75 109 GLY A CA 1
ATOM 865 C C . GLY A 1 109 ? 1.836 -16.732 2.845 1.00 89.75 109 GLY A C 1
ATOM 866 O O . GLY A 1 109 ? 2.312 -17.426 3.741 1.00 89.75 109 GLY A O 1
ATOM 867 N N . ASN A 1 110 ? 2.027 -15.406 2.784 1.00 91.56 110 ASN A N 1
ATOM 868 C CA . ASN A 1 110 ? 3.085 -14.719 3.538 1.00 91.56 110 ASN A CA 1
ATOM 869 C C . ASN A 1 110 ? 2.653 -13.417 4.237 1.00 91.56 110 ASN A C 1
ATOM 871 O O . ASN A 1 110 ? 3.500 -12.698 4.754 1.00 91.56 110 ASN A O 1
ATOM 875 N N . ILE A 1 111 ? 1.361 -13.088 4.338 1.00 92.75 111 ILE A N 1
ATOM 876 C CA . ILE A 1 111 ? 0.910 -11.834 4.984 1.00 92.75 111 ILE A CA 1
ATOM 877 C C . ILE A 1 111 ? 1.360 -11.695 6.451 1.00 92.75 111 ILE A C 1
ATOM 879 O O . ILE A 1 111 ? 1.508 -10.587 6.963 1.00 92.75 111 ILE A O 1
ATOM 883 N N . LYS A 1 112 ? 1.624 -12.815 7.132 1.00 93.06 112 LYS A N 1
ATOM 884 C CA . LYS A 1 112 ? 2.152 -12.825 8.503 1.00 93.06 112 LYS A CA 1
ATOM 885 C C . LYS A 1 112 ? 3.572 -12.271 8.601 1.00 93.06 112 LYS A C 1
ATOM 887 O O . LYS A 1 112 ? 3.903 -11.646 9.601 1.00 93.06 112 LYS A O 1
ATOM 892 N N . ASP A 1 113 ? 4.387 -12.482 7.574 1.00 95.19 113 ASP A N 1
ATOM 893 C CA . ASP A 1 113 ? 5.734 -11.919 7.499 1.00 95.19 113 ASP A CA 1
ATOM 894 C C . ASP A 1 113 ? 5.669 -10.385 7.424 1.00 95.19 113 ASP A C 1
ATOM 896 O O . ASP A 1 113 ? 6.316 -9.705 8.217 1.00 95.19 113 ASP A O 1
ATOM 900 N N . ALA A 1 114 ? 4.764 -9.835 6.608 1.00 95.06 114 ALA A N 1
ATOM 901 C CA . ALA A 1 114 ? 4.492 -8.398 6.593 1.00 95.06 114 ALA A CA 1
ATOM 902 C C . ALA A 1 114 ? 4.029 -7.872 7.968 1.00 95.06 114 ALA A C 1
ATOM 904 O O . ALA A 1 114 ? 4.525 -6.849 8.441 1.00 95.06 114 ALA A O 1
ATOM 905 N N . ALA A 1 115 ? 3.114 -8.581 8.642 1.00 95.88 115 ALA A N 1
ATOM 906 C CA . ALA A 1 115 ? 2.674 -8.219 9.992 1.00 95.88 115 ALA A CA 1
ATOM 907 C C . ALA A 1 115 ? 3.840 -8.200 10.997 1.00 95.88 115 ALA A C 1
ATOM 909 O O . ALA A 1 115 ? 3.915 -7.300 11.836 1.00 95.88 115 ALA A O 1
ATOM 910 N N . HIS A 1 116 ? 4.757 -9.165 10.893 1.00 96.00 116 HIS A N 1
ATOM 911 C CA . HIS A 1 116 ? 5.940 -9.249 11.740 1.00 96.00 116 HIS A CA 1
ATOM 912 C C . HIS A 1 116 ? 6.904 -8.085 11.492 1.00 96.00 116 HIS A C 1
ATOM 914 O O . HIS A 1 116 ? 7.236 -7.378 12.440 1.00 96.00 116 HIS A O 1
ATOM 920 N N . SER A 1 117 ? 7.264 -7.804 10.233 1.00 95.75 117 SER A N 1
ATOM 921 C CA . SER A 1 117 ? 8.140 -6.671 9.893 1.00 95.75 117 SER A CA 1
ATOM 922 C C . SER A 1 117 ? 7.574 -5.329 10.373 1.00 95.75 117 SER A C 1
ATOM 924 O O . SER A 1 117 ? 8.306 -4.471 10.867 1.00 95.75 117 SER A O 1
ATOM 926 N N . ILE A 1 118 ? 6.253 -5.140 10.277 1.00 96.38 118 ILE A N 1
ATOM 927 C CA . ILE A 1 118 ? 5.584 -3.949 10.815 1.00 96.38 118 ILE A CA 1
ATOM 928 C C . ILE A 1 118 ? 5.724 -3.894 12.338 1.00 96.38 118 ILE A C 1
ATOM 930 O O . ILE A 1 118 ? 6.064 -2.838 12.878 1.00 96.38 118 ILE A O 1
ATOM 934 N N . ALA A 1 119 ? 5.473 -4.999 13.041 1.00 96.75 119 ALA A N 1
ATOM 935 C CA . ALA A 1 119 ? 5.571 -5.047 14.496 1.00 96.75 119 ALA A CA 1
ATOM 936 C C . ALA A 1 119 ? 6.996 -4.741 14.983 1.00 96.75 119 ALA A C 1
ATOM 938 O O . ALA A 1 119 ? 7.157 -3.926 15.891 1.00 96.75 119 ALA A O 1
ATOM 939 N N . GLU A 1 120 ? 8.018 -5.306 14.338 1.00 96.25 120 GLU A N 1
ATOM 940 C CA . GLU A 1 120 ? 9.428 -5.083 14.682 1.00 96.25 120 GLU A CA 1
ATOM 941 C C . GLU A 1 120 ? 9.834 -3.607 14.597 1.00 96.25 120 GLU A C 1
ATOM 943 O O . GLU A 1 120 ? 10.545 -3.106 15.468 1.00 96.25 120 GLU A O 1
ATOM 948 N N . VAL A 1 121 ? 9.366 -2.885 13.573 1.00 94.56 121 VAL A N 1
ATOM 949 C CA . VAL A 1 121 ? 9.774 -1.488 13.358 1.00 94.56 121 VAL A CA 1
ATOM 950 C C . VAL A 1 121 ? 8.872 -0.486 14.084 1.00 94.56 121 VAL A C 1
ATOM 952 O O . VAL A 1 121 ? 9.325 0.583 14.497 1.00 94.56 121 VAL A O 1
ATOM 955 N N . THR A 1 122 ? 7.579 -0.784 14.221 1.00 93.56 122 THR A N 1
ATOM 956 C CA . THR A 1 122 ? 6.581 0.180 14.727 1.00 93.56 122 THR A CA 1
ATOM 957 C C . THR A 1 122 ? 6.129 -0.087 16.165 1.00 93.56 122 THR A C 1
ATOM 959 O O . THR A 1 122 ? 5.495 0.774 16.792 1.00 93.56 122 THR A O 1
ATOM 962 N N . GLY A 1 123 ? 6.412 -1.285 16.686 1.00 94.75 123 GLY A N 1
ATOM 963 C CA . GLY A 1 123 ? 5.859 -1.793 17.942 1.00 94.75 123 GLY A CA 1
ATOM 964 C C . GLY A 1 123 ? 4.342 -2.014 17.900 1.00 94.75 123 GLY A C 1
ATOM 965 O O . GLY A 1 123 ? 3.712 -2.110 18.950 1.00 94.75 123 GLY A O 1
ATOM 966 N N . TYR A 1 124 ? 3.719 -2.005 16.717 1.00 94.44 124 TYR A N 1
ATOM 967 C CA . TYR A 1 124 ? 2.293 -2.269 16.551 1.00 94.44 124 TYR A CA 1
ATOM 968 C C . TYR A 1 124 ? 2.070 -3.725 16.141 1.00 94.44 124 TYR A C 1
ATOM 970 O O . TYR A 1 124 ? 2.377 -4.120 15.019 1.00 94.44 124 TYR A O 1
ATOM 978 N N . GLU A 1 125 ? 1.508 -4.521 17.045 1.00 95.69 125 GLU A N 1
ATOM 979 C CA . GLU A 1 125 ? 1.198 -5.925 16.775 1.00 95.69 125 GLU A CA 1
ATOM 980 C C . GLU A 1 125 ? -0.131 -6.059 16.028 1.00 95.69 125 GLU A C 1
ATOM 982 O O . GLU A 1 125 ? -1.188 -5.713 16.553 1.00 95.69 125 GLU A O 1
ATOM 987 N N . ILE A 1 126 ? -0.110 -6.589 14.810 1.00 94.81 126 ILE A N 1
ATOM 988 C CA . ILE A 1 126 ? -1.335 -6.891 14.063 1.00 94.81 126 ILE A CA 1
ATOM 989 C C . ILE A 1 126 ? -1.894 -8.238 14.524 1.00 94.81 126 ILE A C 1
ATOM 991 O O . ILE A 1 126 ? -1.183 -9.242 14.565 1.00 94.81 126 ILE A O 1
ATOM 995 N N . SER A 1 127 ? -3.184 -8.284 14.857 1.00 94.06 127 SER A N 1
ATOM 996 C CA . SER A 1 127 ? -3.832 -9.530 15.247 1.00 94.06 127 SER A CA 1
ATOM 997 C C . SER A 1 127 ? -4.153 -10.375 14.018 1.00 94.06 127 SER A C 1
ATOM 999 O O . SER A 1 127 ? -4.937 -9.971 13.162 1.00 94.06 127 SER A O 1
ATOM 1001 N N . GLU A 1 128 ? -3.631 -11.601 13.963 1.00 90.56 128 GLU A N 1
ATOM 1002 C CA . GLU A 1 128 ? -3.886 -12.514 12.839 1.00 90.56 128 GLU A CA 1
ATOM 1003 C C . GLU A 1 128 ? -5.381 -12.767 12.592 1.00 90.56 128 GLU A C 1
ATOM 1005 O O . GLU A 1 128 ? -5.815 -12.888 11.451 1.00 90.56 128 GLU A O 1
ATOM 1010 N N . LYS A 1 129 ? -6.192 -12.786 13.659 1.00 93.00 129 LYS A N 1
ATOM 1011 C CA . LYS A 1 129 ? -7.648 -12.992 13.574 1.00 93.00 129 LYS A CA 1
ATOM 1012 C C . LYS A 1 129 ? -8.379 -11.863 12.837 1.00 93.00 129 LYS A C 1
ATOM 1014 O O . LYS A 1 129 ? -9.549 -12.013 12.494 1.00 93.00 129 LYS A O 1
ATOM 1019 N N . HIS A 1 130 ? -7.734 -10.709 12.677 1.00 92.19 130 HIS A N 1
ATOM 1020 C CA . HIS A 1 130 ? -8.304 -9.554 11.999 1.00 92.19 130 HIS A CA 1
ATOM 1021 C C . HIS A 1 130 ? -8.007 -9.547 10.502 1.00 92.19 130 HIS A C 1
ATOM 1023 O O . HIS A 1 130 ? -8.747 -8.886 9.777 1.00 92.19 130 HIS A O 1
ATOM 1029 N N . ILE A 1 131 ? -6.980 -10.270 10.049 1.00 91.69 131 ILE A N 1
ATOM 1030 C CA . ILE A 1 131 ? -6.494 -10.228 8.668 1.00 91.69 131 ILE A CA 1
ATOM 1031 C C . ILE A 1 131 ? -7.598 -10.682 7.710 1.00 91.69 131 ILE A C 1
ATOM 1033 O O . ILE A 1 131 ? -8.047 -11.827 7.744 1.00 91.69 131 ILE A O 1
ATOM 1037 N N . ASN A 1 132 ? -8.014 -9.765 6.841 1.00 89.44 132 ASN A N 1
ATOM 1038 C CA . ASN A 1 132 ? -8.940 -10.002 5.749 1.00 89.44 132 ASN A CA 1
ATOM 1039 C C . ASN A 1 132 ? -8.272 -9.572 4.440 1.00 89.44 132 ASN A C 1
ATOM 1041 O O . ASN A 1 132 ? -8.137 -8.382 4.157 1.00 89.44 132 ASN A O 1
ATOM 1045 N N . VAL A 1 133 ? -7.855 -10.554 3.640 1.00 88.25 133 VAL A N 1
ATOM 1046 C CA . VAL A 1 133 ? -7.095 -10.318 2.405 1.00 88.25 133 VAL A CA 1
ATOM 1047 C C . VAL A 1 133 ? -7.899 -9.512 1.383 1.00 88.25 133 VAL A C 1
ATOM 1049 O O . VAL A 1 133 ? -7.323 -8.651 0.728 1.00 88.25 133 VAL A O 1
ATOM 1052 N N . ASP A 1 134 ? -9.219 -9.686 1.303 1.00 82.31 134 ASP A N 1
ATOM 1053 C CA . ASP A 1 134 ? -10.057 -8.910 0.379 1.00 82.31 134 ASP A CA 1
ATOM 1054 C C . ASP A 1 134 ? -10.064 -7.419 0.735 1.00 82.31 134 ASP A C 1
ATOM 1056 O O . ASP A 1 134 ? -9.937 -6.561 -0.143 1.00 82.31 134 ASP A O 1
ATOM 1060 N N . ASP A 1 135 ? -10.193 -7.100 2.027 1.00 81.88 135 ASP A N 1
ATOM 1061 C CA . ASP A 1 135 ? -10.150 -5.714 2.503 1.00 81.88 135 ASP A CA 1
ATOM 1062 C C . ASP A 1 135 ? -8.759 -5.121 2.256 1.00 81.88 135 ASP A C 1
ATOM 1064 O O . ASP A 1 135 ? -8.643 -4.018 1.723 1.00 81.88 135 ASP A O 1
ATOM 1068 N N . ILE A 1 136 ? -7.707 -5.881 2.572 1.00 87.88 136 ILE A N 1
ATOM 1069 C CA . ILE A 1 136 ? -6.314 -5.479 2.363 1.00 87.88 136 ILE A CA 1
ATOM 1070 C C . ILE A 1 136 ? -6.040 -5.187 0.883 1.00 87.88 136 ILE A C 1
ATOM 1072 O O . ILE A 1 136 ? -5.519 -4.120 0.568 1.00 87.88 136 ILE A O 1
ATOM 1076 N N . LEU A 1 137 ? -6.419 -6.088 -0.027 1.00 85.00 137 LEU A N 1
ATOM 1077 C CA . LEU A 1 137 ? -6.237 -5.921 -1.472 1.00 85.00 137 LEU A CA 1
ATOM 1078 C C . LEU A 1 137 ? -7.019 -4.723 -2.003 1.00 85.00 137 LEU A C 1
ATOM 1080 O O . LEU A 1 137 ? -6.505 -3.969 -2.829 1.00 85.00 137 LEU A O 1
ATOM 1084 N N . THR A 1 138 ? -8.242 -4.518 -1.514 1.00 79.06 138 THR A N 1
ATOM 1085 C CA . THR A 1 138 ? -9.067 -3.369 -1.898 1.00 79.06 138 THR A CA 1
ATOM 1086 C C . THR A 1 138 ? -8.393 -2.063 -1.484 1.00 79.06 138 THR A C 1
ATOM 1088 O O . THR A 1 138 ? -8.169 -1.182 -2.315 1.00 79.06 138 THR A O 1
ATOM 1091 N N . LEU A 1 139 ? -8.011 -1.949 -0.213 1.00 81.94 139 LEU A N 1
ATOM 1092 C CA . LEU A 1 139 ? -7.345 -0.768 0.335 1.00 81.94 139 LEU A CA 1
ATOM 1093 C C . LEU A 1 139 ? -6.010 -0.504 -0.378 1.00 81.94 139 LEU A C 1
ATOM 1095 O O . LEU A 1 139 ? -5.774 0.607 -0.850 1.00 81.94 139 LEU A O 1
ATOM 1099 N N . ALA A 1 140 ? -5.188 -1.541 -0.549 1.00 85.31 140 ALA A N 1
ATOM 1100 C CA . ALA A 1 140 ? -3.909 -1.472 -1.248 1.00 85.31 140 ALA A CA 1
ATOM 1101 C C . ALA A 1 140 ? -4.072 -1.039 -2.709 1.00 85.31 140 ALA A C 1
ATOM 1103 O O . ALA A 1 140 ? -3.336 -0.186 -3.172 1.00 85.31 140 ALA A O 1
ATOM 1104 N N . THR A 1 141 ? -5.053 -1.552 -3.451 1.00 79.56 141 THR A N 1
ATOM 1105 C CA . THR A 1 141 ? -5.217 -1.247 -4.889 1.00 79.56 141 THR A CA 1
ATOM 1106 C C . THR A 1 141 ? -5.714 0.179 -5.151 1.00 79.56 141 THR A C 1
ATOM 1108 O O . THR A 1 141 ? -5.515 0.739 -6.231 1.00 79.56 141 THR A O 1
ATOM 1111 N N . THR A 1 142 ? -6.372 0.799 -4.173 1.00 74.25 142 THR A N 1
ATOM 1112 C CA . THR A 1 142 ? -7.016 2.111 -4.350 1.00 74.25 142 THR A CA 1
ATOM 1113 C C . THR A 1 142 ? -6.156 3.310 -3.952 1.00 74.25 142 THR A C 1
ATOM 1115 O O . THR A 1 142 ? -6.611 4.445 -4.094 1.00 74.25 142 THR A O 1
ATOM 1118 N N . HIS A 1 143 ? -4.898 3.099 -3.551 1.00 77.25 143 HIS A N 1
ATOM 1119 C CA . HIS A 1 143 ? -4.043 4.155 -2.994 1.00 77.25 143 HIS A CA 1
ATOM 1120 C C . HIS A 1 143 ? -3.720 5.328 -3.950 1.00 77.25 143 HIS A C 1
ATOM 1122 O O . HIS A 1 143 ? -3.449 6.432 -3.492 1.00 77.25 143 HIS A O 1
ATOM 1128 N N . HIS A 1 144 ? -3.830 5.152 -5.274 1.00 71.19 144 HIS A N 1
ATOM 1129 C CA . HIS A 1 144 ? -3.714 6.253 -6.258 1.00 71.19 144 HIS A CA 1
ATOM 1130 C C . HIS A 1 144 ? -5.053 6.941 -6.596 1.00 71.19 144 HIS A C 1
ATOM 1132 O O . HIS A 1 144 ? -5.129 7.736 -7.533 1.00 71.19 144 HIS A O 1
ATOM 1138 N N . GLY A 1 145 ? -6.144 6.614 -5.894 1.00 61.03 145 GLY A N 1
ATOM 1139 C CA . GLY A 1 145 ? -7.441 7.299 -6.004 1.00 61.03 145 GLY A CA 1
ATOM 1140 C C . GLY A 1 145 ? -8.191 7.132 -7.335 1.00 61.03 145 GLY A C 1
ATOM 1141 O O . GLY A 1 145 ? -9.182 7.821 -7.563 1.00 61.03 145 GLY A O 1
ATOM 1142 N N . MET A 1 146 ? -7.749 6.245 -8.236 1.00 55.94 146 MET A N 1
ATOM 1143 C CA . MET A 1 146 ? -8.256 6.186 -9.620 1.00 55.94 146 MET A CA 1
ATOM 1144 C C . MET A 1 146 ? -9.084 4.952 -9.994 1.00 55.94 146 MET A C 1
ATOM 1146 O O . MET A 1 146 ? -9.415 4.785 -11.173 1.00 55.94 146 MET A O 1
ATOM 1150 N N . PHE A 1 147 ? -9.459 4.097 -9.043 1.00 63.19 147 PHE A N 1
ATOM 1151 C CA . PHE A 1 147 ? -10.132 2.842 -9.375 1.00 63.19 147 PHE A CA 1
ATOM 1152 C C . PHE A 1 147 ? -11.164 2.409 -8.350 1.00 63.19 147 PHE A C 1
ATOM 1154 O O . PHE A 1 147 ? -11.096 2.768 -7.178 1.00 63.19 147 PHE A O 1
ATOM 1161 N N . TYR A 1 148 ? -12.098 1.591 -8.822 1.00 69.62 148 TYR A N 1
ATOM 1162 C CA . TYR A 1 148 ? -12.870 0.716 -7.960 1.00 69.62 148 TYR A CA 1
ATOM 1163 C C . TYR A 1 148 ? -12.508 -0.732 -8.257 1.00 69.62 148 TYR A C 1
ATOM 1165 O O . TYR A 1 148 ? -12.158 -1.080 -9.393 1.00 69.62 148 TYR A O 1
ATOM 1173 N N . VAL A 1 149 ? -12.592 -1.561 -7.226 1.00 75.75 149 VAL A N 1
ATOM 1174 C CA . VAL A 1 149 ? -12.368 -2.997 -7.337 1.00 75.75 149 VAL A CA 1
ATOM 1175 C C . VAL A 1 149 ? -13.717 -3.654 -7.602 1.00 75.75 149 VAL A C 1
ATOM 1177 O O . VAL A 1 149 ? -14.682 -3.463 -6.860 1.00 75.75 149 VAL A O 1
ATOM 1180 N N . SER A 1 150 ? -13.798 -4.373 -8.714 1.00 82.06 150 SER A N 1
ATOM 1181 C CA . SER A 1 150 ? -14.945 -5.186 -9.095 1.00 82.06 150 SER A CA 1
ATOM 1182 C C . SER A 1 150 ? -14.605 -6.641 -8.802 1.00 82.06 150 SER A C 1
ATOM 1184 O O . SER A 1 150 ? -13.594 -7.142 -9.288 1.00 82.06 150 SER A O 1
ATOM 1186 N N . THR A 1 151 ? -15.408 -7.319 -7.991 1.00 87.38 151 THR A N 1
ATOM 1187 C CA . THR A 1 151 ? -15.367 -8.778 -7.908 1.00 87.38 151 THR A CA 1
ATOM 1188 C C . THR A 1 151 ? -16.256 -9.307 -9.020 1.00 87.38 151 THR A C 1
ATOM 1190 O O . THR A 1 151 ? -17.451 -9.003 -9.070 1.00 87.38 151 THR A O 1
ATOM 1193 N N . GLU A 1 152 ? -15.676 -10.088 -9.919 1.00 90.50 152 GLU A N 1
ATOM 1194 C CA . GLU A 1 152 ? -16.345 -10.579 -11.116 1.00 90.50 152 GLU A CA 1
ATOM 1195 C C . GLU A 1 152 ? -16.287 -12.101 -11.203 1.00 90.50 152 GLU A C 1
ATOM 1197 O O . GLU A 1 152 ? -15.284 -12.702 -10.824 1.00 90.50 152 GLU A O 1
ATOM 1202 N N . MET A 1 153 ? -17.335 -12.716 -11.752 1.00 91.44 153 MET A N 1
ATOM 1203 C CA . MET A 1 153 ? -17.372 -14.142 -12.059 1.00 91.44 153 MET A CA 1
ATOM 1204 C C . MET A 1 153 ? -16.856 -14.397 -13.478 1.00 91.44 153 MET A C 1
ATOM 1206 O O . MET A 1 153 ? -17.398 -13.891 -14.468 1.00 91.44 153 MET A O 1
ATOM 1210 N N . TRP A 1 154 ? -15.787 -15.176 -13.582 1.00 88.88 154 TRP A N 1
ATOM 1211 C CA . TRP A 1 154 ? -15.132 -15.543 -14.832 1.00 88.88 154 TRP A CA 1
ATOM 1212 C C . TRP A 1 154 ? -15.202 -17.049 -15.039 1.00 88.88 154 TRP A C 1
ATOM 1214 O O . TRP A 1 154 ? -15.313 -17.805 -14.085 1.00 88.88 154 TRP A O 1
ATOM 1224 N N . GLN A 1 155 ? -15.134 -17.491 -16.294 1.00 88.44 155 GLN A N 1
ATOM 1225 C CA . GLN A 1 155 ? -14.871 -18.900 -16.563 1.00 88.44 155 GLN A CA 1
ATOM 1226 C C . GLN A 1 155 ? -13.383 -19.160 -16.370 1.00 88.44 155 GLN A C 1
ATOM 1228 O O . GLN A 1 155 ? -12.567 -18.506 -17.031 1.00 88.44 155 GLN A O 1
ATOM 1233 N N . GLU A 1 156 ? -13.072 -20.119 -15.506 1.00 87.06 156 GLU A N 1
ATOM 1234 C CA . GLU A 1 156 ? -11.722 -20.624 -15.307 1.00 87.06 156 GLU A CA 1
ATOM 1235 C C . GLU A 1 156 ? -11.163 -21.122 -16.645 1.00 87.06 156 GLU A C 1
ATOM 1237 O O . GLU A 1 156 ? -11.881 -21.646 -17.512 1.00 87.06 156 GLU A O 1
ATOM 1242 N N . ARG A 1 157 ? -9.862 -20.898 -16.838 1.00 84.12 157 ARG A N 1
ATOM 1243 C CA . ARG A 1 157 ? -9.139 -21.312 -18.035 1.00 84.12 157 ARG A CA 1
ATOM 1244 C C . ARG A 1 157 ? -8.003 -22.256 -17.682 1.00 84.12 157 ARG A C 1
ATOM 1246 O O . ARG A 1 157 ? -7.290 -22.024 -16.713 1.00 84.12 157 ARG A O 1
ATOM 1253 N N . ASP A 1 158 ? -7.823 -23.291 -18.496 1.00 85.75 158 ASP A N 1
ATOM 1254 C CA . ASP A 1 158 ? -6.686 -24.200 -18.380 1.00 85.75 158 ASP A CA 1
ATOM 1255 C C . ASP A 1 158 ? -5.369 -23.540 -18.840 1.00 85.75 158 ASP A C 1
ATOM 1257 O O . ASP A 1 158 ? -5.333 -22.388 -19.286 1.00 85.75 158 ASP A O 1
ATOM 1261 N N . ALA A 1 159 ? -4.267 -24.289 -18.760 1.00 83.88 159 ALA A N 1
ATOM 1262 C CA . ALA A 1 159 ? -2.946 -23.829 -19.192 1.00 83.88 159 ALA A CA 1
ATOM 1263 C C . ALA A 1 159 ? -2.870 -23.474 -20.695 1.00 83.88 159 ALA A C 1
ATOM 1265 O O . ALA A 1 159 ? -2.017 -22.680 -21.089 1.00 83.88 159 ALA A O 1
ATOM 1266 N N . ASP A 1 160 ? -3.777 -24.010 -21.521 1.00 88.69 160 ASP A N 1
ATOM 1267 C CA . ASP A 1 160 ? -3.922 -23.676 -22.944 1.00 88.69 160 ASP A CA 1
ATOM 1268 C C . ASP A 1 160 ? -4.879 -22.489 -23.171 1.00 88.69 160 ASP A C 1
ATOM 1270 O O . ASP A 1 160 ? -5.242 -22.180 -24.312 1.00 88.69 160 ASP A O 1
ATOM 1274 N N . ASN A 1 161 ? -5.315 -21.820 -22.098 1.00 80.62 161 ASN A N 1
ATOM 1275 C CA . ASN A 1 161 ? -6.280 -20.727 -22.108 1.00 80.62 161 ASN A CA 1
ATOM 1276 C C . ASN A 1 161 ? -7.683 -21.145 -22.607 1.00 80.62 161 ASN A C 1
ATOM 1278 O O . ASN A 1 161 ? -8.445 -20.299 -23.090 1.00 80.62 161 ASN A O 1
ATOM 1282 N N . LYS A 1 162 ? -8.063 -22.424 -22.504 1.00 87.00 162 LYS A N 1
ATOM 1283 C CA . LYS A 1 162 ? -9.402 -22.927 -22.862 1.00 87.00 162 LYS A CA 1
ATOM 1284 C C . LYS A 1 162 ? -10.329 -22.914 -21.643 1.00 87.00 162 LYS A C 1
ATOM 1286 O O . LYS A 1 162 ? -9.864 -23.197 -20.544 1.00 87.00 162 LYS A O 1
ATOM 1291 N N . PRO A 1 163 ? -11.631 -22.609 -21.804 1.00 86.31 163 PRO A N 1
ATOM 1292 C CA . PRO A 1 163 ? -12.578 -22.649 -20.693 1.00 86.31 163 PRO A CA 1
ATOM 1293 C C . PRO A 1 163 ? -12.676 -24.061 -20.106 1.00 86.31 163 PRO A C 1
ATOM 1295 O O . PRO A 1 163 ? -12.932 -25.010 -20.847 1.00 86.31 163 PRO A O 1
ATOM 1298 N N . THR A 1 164 ? -12.527 -24.192 -18.790 1.00 89.38 164 THR A N 1
ATOM 1299 C CA . THR A 1 164 ? -12.688 -25.477 -18.081 1.00 89.38 164 THR A CA 1
ATOM 1300 C C . THR A 1 164 ? -14.160 -25.814 -17.826 1.00 89.38 164 THR A C 1
ATOM 1302 O O . THR A 1 164 ? -14.503 -26.952 -17.516 1.00 89.38 164 THR A O 1
ATOM 1305 N N . GLY A 1 165 ? -15.044 -24.820 -17.971 1.00 85.88 165 GLY A N 1
ATOM 1306 C CA . GLY A 1 165 ? -16.456 -24.905 -17.600 1.00 85.88 165 GLY A CA 1
ATOM 1307 C C . GLY A 1 165 ? -16.722 -24.606 -16.122 1.00 85.88 165 GLY A C 1
ATOM 1308 O O . GLY A 1 165 ? -17.886 -24.566 -15.732 1.00 85.88 165 GLY A O 1
ATOM 1309 N N . GLN A 1 166 ? -15.680 -24.370 -15.319 1.00 88.19 166 GLN A N 1
ATOM 1310 C CA . GLN A 1 166 ? -15.817 -23.912 -13.939 1.00 88.19 166 GLN A CA 1
ATOM 1311 C C . GLN A 1 166 ? -15.846 -22.385 -13.874 1.00 88.19 166 GLN A C 1
ATOM 1313 O O . GLN A 1 166 ? -15.325 -21.697 -14.756 1.00 88.19 166 GLN A O 1
ATOM 1318 N N . GLU A 1 167 ? -16.485 -21.860 -12.834 1.00 89.94 167 GLU A N 1
ATOM 1319 C CA . GLU A 1 167 ? -16.504 -20.433 -12.541 1.00 89.94 167 GLU A CA 1
ATOM 1320 C C . GLU A 1 167 ? -15.495 -20.103 -11.441 1.00 89.94 167 GLU A C 1
ATOM 1322 O O . GLU A 1 167 ? -15.342 -20.850 -10.476 1.00 89.94 167 GLU A O 1
ATOM 1327 N N . GLU A 1 168 ? -14.837 -18.960 -11.573 1.00 89.12 168 GLU A N 1
ATOM 1328 C CA . GLU A 1 168 ? -13.908 -18.424 -10.588 1.00 89.12 168 GLU A CA 1
ATOM 1329 C C . GLU A 1 168 ? -14.187 -16.941 -10.338 1.00 89.12 168 GLU A C 1
ATOM 1331 O O . GLU A 1 168 ? -14.584 -16.191 -11.237 1.00 89.12 168 GLU A O 1
ATOM 1336 N N . GLN A 1 169 ? -13.949 -16.502 -9.105 1.00 88.38 169 GLN A N 1
ATOM 1337 C CA . GLN A 1 169 ? -14.038 -15.093 -8.750 1.00 88.38 169 GLN A CA 1
ATOM 1338 C C . GLN A 1 169 ? -12.696 -14.415 -8.999 1.00 88.38 169 GLN A C 1
ATOM 1340 O O . GLN A 1 169 ? -11.661 -14.890 -8.541 1.00 88.38 169 GLN A O 1
ATOM 1345 N N . ARG A 1 170 ? -12.720 -13.276 -9.691 1.00 85.50 170 ARG A N 1
ATOM 1346 C CA . ARG A 1 170 ? -11.536 -12.446 -9.927 1.00 85.50 170 ARG A CA 1
ATOM 1347 C C . ARG A 1 170 ? -11.775 -11.030 -9.431 1.00 85.50 170 ARG A C 1
ATOM 1349 O O . ARG A 1 170 ? -12.843 -10.461 -9.663 1.00 85.50 170 ARG A O 1
ATOM 1356 N N . LEU A 1 171 ? -10.766 -10.445 -8.791 1.00 82.25 171 LEU A N 1
ATOM 1357 C CA . LEU A 1 171 ? -10.745 -9.018 -8.485 1.00 82.25 171 LEU A CA 1
ATOM 1358 C C . LEU A 1 171 ? -10.205 -8.263 -9.703 1.00 82.25 171 LEU A C 1
ATOM 1360 O O . LEU A 1 171 ? -9.126 -8.558 -10.210 1.00 82.25 171 LEU A O 1
ATOM 1364 N N . VAL A 1 172 ? -10.968 -7.291 -10.194 1.00 80.62 172 VAL A N 1
ATOM 1365 C CA . VAL A 1 172 ? -10.657 -6.541 -11.411 1.00 80.62 172 VAL A CA 1
ATOM 1366 C C . VAL A 1 172 ? -10.684 -5.050 -11.120 1.00 80.62 172 VAL A C 1
ATOM 1368 O O . VAL A 1 172 ? -11.664 -4.503 -10.615 1.00 80.62 172 VAL A O 1
ATOM 1371 N N . VAL A 1 173 ? -9.613 -4.364 -11.514 1.00 77.12 173 VAL A N 1
ATOM 1372 C CA . VAL A 1 173 ? -9.543 -2.904 -11.472 1.00 77.12 173 VAL A CA 1
ATOM 1373 C C . VAL A 1 173 ? -10.403 -2.309 -12.588 1.00 77.12 173 VAL A C 1
ATOM 1375 O O . VAL A 1 173 ? -10.127 -2.490 -13.779 1.00 77.12 173 VAL A O 1
ATOM 1378 N N . ARG A 1 174 ? -11.427 -1.534 -12.220 1.00 76.25 174 ARG A N 1
ATOM 1379 C CA . ARG A 1 174 ? -12.307 -0.833 -13.163 1.00 76.25 174 ARG A CA 1
ATOM 1380 C C . ARG A 1 174 ? -12.183 0.684 -13.013 1.00 76.25 174 ARG A C 1
ATOM 1382 O O . ARG A 1 174 ? -11.938 1.219 -11.936 1.00 76.25 174 ARG A O 1
ATOM 1389 N N . ARG A 1 175 ? -12.341 1.392 -14.139 1.00 69.06 175 ARG A N 1
ATOM 1390 C CA . ARG A 1 175 ? -12.162 2.858 -14.237 1.00 69.06 175 ARG A CA 1
ATOM 1391 C C . ARG A 1 175 ? -13.464 3.654 -14.183 1.00 69.06 175 ARG A C 1
ATOM 1393 O O . ARG A 1 175 ? -13.436 4.829 -13.846 1.00 69.06 175 ARG A O 1
ATOM 1400 N N . GLN A 1 176 ? -14.587 3.052 -14.572 1.00 71.19 176 GLN A N 1
ATOM 1401 C CA . GLN A 1 176 ? -15.875 3.742 -14.708 1.00 71.19 176 GLN A CA 1
ATOM 1402 C C . GLN A 1 176 ? -16.897 3.149 -13.746 1.00 71.19 176 GLN A C 1
ATOM 1404 O O . GLN A 1 176 ? -17.487 2.103 -14.017 1.00 71.19 176 GLN A O 1
ATOM 1409 N N . TRP A 1 177 ? -17.049 3.775 -12.581 1.00 67.50 177 TRP A N 1
ATOM 1410 C CA . TRP A 1 177 ? -17.920 3.279 -11.507 1.00 67.50 177 TRP A CA 1
ATOM 1411 C C . TRP A 1 177 ? -19.409 3.444 -11.822 1.00 67.50 177 TRP A C 1
ATOM 1413 O O . TRP A 1 177 ? -20.246 2.921 -11.102 1.00 67.50 177 TRP A O 1
ATOM 1423 N N . THR A 1 178 ? -19.754 4.133 -12.907 1.00 69.06 178 THR A N 1
ATOM 1424 C CA . THR A 1 178 ? -21.130 4.298 -13.391 1.00 69.06 178 THR A CA 1
ATOM 1425 C C . THR A 1 178 ? -21.548 3.232 -14.406 1.00 69.06 178 THR A C 1
ATOM 1427 O O . THR A 1 178 ? -22.714 3.169 -14.784 1.00 69.06 178 THR A O 1
ATOM 1430 N N . VAL A 1 179 ? -20.619 2.387 -14.864 1.00 76.56 179 VAL A N 1
ATOM 1431 C CA . VAL A 1 179 ? -20.895 1.318 -15.835 1.00 76.56 179 VAL A CA 1
ATOM 1432 C C . VAL A 1 179 ? -21.204 0.029 -15.094 1.00 76.56 179 VAL A C 1
ATOM 1434 O O . VAL A 1 179 ? -20.472 -0.321 -14.178 1.00 76.56 179 VAL A O 1
ATOM 1437 N N . PHE A 1 180 ? -22.247 -0.694 -15.497 1.00 77.19 180 PHE A N 1
ATOM 1438 C CA . PHE A 1 180 ? -22.527 -2.045 -15.005 1.00 77.19 180 PHE A CA 1
ATOM 1439 C C . PHE A 1 180 ? -21.780 -3.077 -15.850 1.00 77.19 180 PHE A C 1
ATOM 1441 O O . PHE A 1 180 ? -21.893 -3.078 -17.078 1.00 77.19 180 PHE A O 1
ATOM 1448 N N . TYR A 1 181 ? -21.026 -3.960 -15.198 1.00 82.75 181 TYR A N 1
ATOM 1449 C CA . TYR A 1 181 ? -20.335 -5.056 -15.868 1.00 82.75 181 TYR A CA 1
ATOM 1450 C C . TYR A 1 181 ? -21.141 -6.348 -15.685 1.00 82.75 181 TYR A C 1
ATOM 1452 O O . TYR A 1 181 ? -21.401 -6.720 -14.548 1.00 82.75 181 TYR A O 1
ATOM 1460 N N . PRO A 1 182 ? -21.518 -7.068 -16.761 1.00 84.75 182 PRO A N 1
ATOM 1461 C CA . PRO A 1 182 ? -22.387 -8.248 -16.654 1.00 84.75 182 PRO A CA 1
ATOM 1462 C C . PRO A 1 182 ? -21.854 -9.383 -15.772 1.00 84.75 182 PRO A C 1
ATOM 1464 O O . PRO A 1 182 ? -22.619 -10.239 -15.350 1.00 84.75 182 PRO A O 1
ATOM 1467 N N . ARG A 1 183 ? -20.537 -9.414 -15.544 1.00 88.69 183 ARG A N 1
ATOM 1468 C CA . ARG A 1 183 ? -19.856 -10.418 -14.717 1.00 88.69 183 ARG A CA 1
ATOM 1469 C C . ARG A 1 183 ? -19.673 -9.977 -13.273 1.00 88.69 183 ARG A C 1
ATOM 1471 O O . ARG A 1 183 ? -19.224 -10.773 -12.462 1.00 88.69 183 ARG A O 1
ATOM 1478 N N . GLU A 1 184 ? -19.953 -8.719 -12.961 1.00 88.31 184 GLU A N 1
ATOM 1479 C CA . GLU A 1 184 ? -19.744 -8.183 -11.626 1.00 88.31 184 GLU A CA 1
ATOM 1480 C C . GLU A 1 184 ? -20.769 -8.748 -10.649 1.00 88.31 184 GLU A C 1
ATOM 1482 O O . GLU A 1 184 ? -21.976 -8.656 -10.864 1.00 88.31 184 GLU A O 1
ATOM 1487 N N . ILE A 1 185 ? -20.258 -9.305 -9.556 1.00 89.56 185 ILE A N 1
ATOM 1488 C CA . ILE A 1 185 ? -21.052 -9.814 -8.436 1.00 89.56 185 ILE A CA 1
ATOM 1489 C C . ILE A 1 185 ? -20.989 -8.875 -7.229 1.00 89.56 185 ILE A C 1
ATOM 1491 O O . ILE A 1 185 ? -21.910 -8.842 -6.416 1.00 89.56 185 ILE A O 1
ATOM 1495 N N . LYS A 1 186 ? -19.907 -8.100 -7.107 1.00 85.00 186 LYS A N 1
ATOM 1496 C CA . LYS A 1 186 ? -19.693 -7.130 -6.031 1.00 85.00 186 LYS A CA 1
ATOM 1497 C C . LYS A 1 186 ? -18.816 -5.992 -6.536 1.00 85.00 186 LYS A C 1
ATOM 1499 O O . LYS A 1 186 ? -17.894 -6.202 -7.317 1.00 85.00 186 LYS A O 1
ATOM 1504 N N . ARG A 1 187 ? -19.079 -4.787 -6.037 1.00 81.00 187 ARG A N 1
ATOM 1505 C CA . ARG A 1 187 ? -18.308 -3.579 -6.324 1.00 81.00 187 ARG A CA 1
ATOM 1506 C C . ARG A 1 187 ? -17.843 -2.925 -5.029 1.00 81.00 187 ARG A C 1
ATOM 1508 O O . ARG A 1 187 ? -18.621 -2.830 -4.087 1.00 81.00 187 ARG A O 1
ATOM 1515 N N . GLN A 1 188 ? -16.600 -2.454 -5.004 1.00 73.62 188 GLN A N 1
ATOM 1516 C CA . GLN A 1 188 ? -16.055 -1.578 -3.965 1.00 73.62 188 GLN A CA 1
ATOM 1517 C C . GLN A 1 188 ? -15.498 -0.315 -4.622 1.00 73.62 188 GLN A C 1
ATOM 1519 O O . GLN A 1 188 ? -14.420 -0.340 -5.217 1.00 73.62 188 GLN A O 1
ATOM 1524 N N . THR A 1 189 ? -16.261 0.777 -4.556 1.00 68.19 189 THR A N 1
ATOM 1525 C CA . THR A 1 189 ? -15.921 2.083 -5.135 1.00 68.19 189 THR A CA 1
ATOM 1526 C C . THR A 1 189 ? -15.050 2.942 -4.233 1.00 68.19 189 THR A C 1
ATOM 1528 O O . THR A 1 189 ? -14.976 2.727 -3.026 1.00 68.19 189 THR A O 1
ATOM 1531 N N . LEU A 1 190 ? -14.437 3.978 -4.819 1.00 61.00 190 LEU A N 1
ATOM 1532 C CA . LEU A 1 190 ? -13.833 5.057 -4.041 1.00 61.00 190 LEU A CA 1
ATOM 1533 C C . LEU A 1 190 ? -14.864 5.683 -3.091 1.00 61.00 190 LEU A C 1
ATOM 1535 O O . LEU A 1 190 ? -14.510 6.009 -1.975 1.00 61.00 190 LEU A O 1
ATOM 1539 N N . THR A 1 191 ? -16.138 5.793 -3.475 1.00 60.66 191 THR A N 1
ATOM 1540 C CA . THR A 1 191 ? -17.204 6.275 -2.583 1.00 60.66 191 THR A CA 1
ATOM 1541 C C . THR A 1 191 ? -17.490 5.300 -1.441 1.00 60.66 191 THR A C 1
ATOM 1543 O O . THR A 1 191 ? -17.670 5.745 -0.319 1.00 60.66 191 THR A O 1
ATOM 1546 N N . ASP A 1 192 ? -17.458 3.986 -1.674 1.00 63.28 192 ASP A N 1
ATOM 1547 C CA . ASP A 1 192 ? -17.561 2.995 -0.594 1.00 63.28 192 ASP A CA 1
ATOM 1548 C C . ASP A 1 192 ? -16.360 3.107 0.355 1.00 63.28 192 ASP A C 1
ATOM 1550 O O . ASP A 1 192 ? -16.524 3.113 1.569 1.00 63.28 192 ASP A O 1
ATOM 1554 N N . LEU A 1 193 ? -15.151 3.291 -0.179 1.00 62.16 193 LEU A N 1
ATOM 1555 C CA . LEU A 1 193 ? -13.946 3.573 0.608 1.00 62.16 193 LEU A CA 1
ATOM 1556 C C . LEU A 1 193 ? -14.031 4.907 1.359 1.00 62.16 193 LEU A C 1
ATOM 1558 O O . LEU A 1 193 ? -13.581 5.013 2.494 1.00 62.16 193 LEU A O 1
ATOM 1562 N N . LEU A 1 194 ? -14.668 5.906 0.757 1.00 58.09 194 LEU A N 1
ATOM 1563 C CA . LEU A 1 194 ? -14.890 7.233 1.315 1.00 58.09 194 LEU A CA 1
ATOM 1564 C C . LEU A 1 194 ? -16.204 7.372 2.097 1.00 58.09 194 LEU A C 1
ATOM 1566 O O . LEU A 1 194 ? -16.547 8.484 2.464 1.00 58.09 194 LEU A O 1
ATOM 1570 N N . LEU A 1 195 ? -16.969 6.314 2.360 1.00 57.06 195 LEU A N 1
ATOM 1571 C CA . LEU A 1 195 ? -18.176 6.396 3.203 1.00 57.06 195 LEU A CA 1
ATOM 1572 C C . LEU A 1 195 ? -18.201 5.280 4.238 1.00 57.06 195 LEU A C 1
ATOM 1574 O O . LEU A 1 195 ? -18.490 5.520 5.402 1.00 57.06 195 LEU A O 1
ATOM 1578 N N . ARG A 1 196 ? -17.844 4.058 3.835 1.00 58.59 196 ARG A N 1
ATOM 1579 C CA . ARG A 1 196 ? -17.729 2.904 4.735 1.00 58.59 196 ARG A CA 1
ATOM 1580 C C . ARG A 1 196 ? -16.406 2.884 5.488 1.00 58.59 196 ARG A C 1
ATOM 1582 O O . ARG A 1 196 ? -16.347 2.359 6.593 1.00 58.59 196 ARG A O 1
ATOM 1589 N N . TYR A 1 197 ? -15.360 3.433 4.878 1.00 56.03 197 TYR A N 1
ATOM 1590 C CA . TYR A 1 197 ? -14.029 3.515 5.471 1.00 56.03 197 TYR A CA 1
ATOM 1591 C C . TYR A 1 197 ? -13.567 4.968 5.631 1.00 56.03 197 TYR A C 1
ATOM 1593 O O . TYR A 1 197 ? -12.413 5.181 5.979 1.00 56.03 197 TYR A O 1
ATOM 1601 N N . HIS A 1 198 ? -14.428 5.968 5.385 1.00 53.62 198 HIS A N 1
ATOM 1602 C CA . HIS A 1 198 ? -14.087 7.387 5.536 1.00 53.62 198 HIS A CA 1
ATOM 1603 C C . HIS A 1 198 ? -13.697 7.715 6.968 1.00 53.62 198 HIS A C 1
ATOM 1605 O O . HIS A 1 198 ? -14.361 7.223 7.881 1.00 53.62 198 HIS A O 1
ATOM 1611 N N . PRO A 1 199 ? -12.700 8.589 7.181 1.00 52.69 199 PRO A N 1
ATOM 1612 C CA . PRO A 1 199 ? -11.763 9.241 6.253 1.00 52.69 199 PRO A CA 1
ATOM 1613 C C . PRO A 1 199 ? -10.562 8.365 5.870 1.00 52.69 199 PRO A C 1
ATOM 1615 O O . PRO A 1 199 ? -9.645 8.797 5.176 1.00 52.69 199 PRO A O 1
ATOM 1618 N N . LEU A 1 200 ? -10.549 7.109 6.296 1.00 60.19 200 LEU A N 1
ATOM 1619 C CA . LEU A 1 200 ? -9.376 6.238 6.314 1.00 60.19 200 LEU A CA 1
ATOM 1620 C C . LEU A 1 200 ? -9.232 5.350 5.080 1.00 60.19 200 LEU A C 1
ATOM 1622 O O . LEU A 1 200 ? -8.162 4.788 4.872 1.00 60.19 200 LEU A O 1
ATOM 1626 N N . GLY A 1 201 ? -10.228 5.314 4.190 1.00 59.94 201 GLY A N 1
ATOM 1627 C CA . GLY A 1 201 ? -10.006 4.944 2.790 1.00 59.94 201 GLY A CA 1
ATOM 1628 C C . GLY A 1 201 ? -8.915 5.816 2.148 1.00 59.94 201 GLY A C 1
ATOM 1629 O O . GLY A 1 201 ? -8.200 5.367 1.258 1.00 59.94 201 GLY A O 1
ATOM 1630 N N . GLY A 1 202 ? -8.718 7.033 2.670 1.00 68.81 202 GLY A N 1
ATOM 1631 C CA . GLY A 1 202 ? -7.589 7.898 2.355 1.00 68.81 202 GLY A CA 1
ATOM 1632 C C . GLY A 1 202 ? -6.327 7.663 3.175 1.00 68.81 202 GLY A C 1
ATOM 1633 O O . GLY A 1 202 ? -5.310 8.251 2.843 1.00 68.81 202 GLY A O 1
ATOM 1634 N N . LEU A 1 203 ? -6.334 6.840 4.227 1.00 77.69 203 LEU A N 1
ATOM 1635 C CA . LEU A 1 203 ? -5.167 6.674 5.100 1.00 77.69 203 LEU A CA 1
ATOM 1636 C C . LEU A 1 203 ? -3.993 6.044 4.359 1.00 77.69 203 LEU A C 1
ATOM 1638 O O . LEU A 1 203 ? -2.863 6.483 4.545 1.00 77.69 203 LEU A O 1
ATOM 1642 N N . VAL A 1 204 ? -4.258 5.046 3.512 1.00 80.44 204 VAL A N 1
ATOM 1643 C CA . VAL A 1 204 ? -3.223 4.445 2.659 1.00 80.44 204 VAL A CA 1
ATOM 1644 C C . VAL A 1 204 ? -2.619 5.525 1.755 1.00 80.44 204 VAL A C 1
ATOM 1646 O O . VAL A 1 204 ? -1.401 5.632 1.662 1.00 80.44 204 VAL A O 1
ATOM 1649 N N . ILE A 1 205 ? -3.469 6.391 1.187 1.00 80.75 205 ILE A N 1
ATOM 1650 C CA . ILE A 1 205 ? -3.063 7.525 0.343 1.00 80.75 205 ILE A CA 1
ATOM 1651 C C . ILE A 1 205 ? -2.212 8.516 1.143 1.00 80.75 205 ILE A C 1
ATOM 1653 O O . ILE A 1 205 ? -1.100 8.840 0.749 1.00 80.75 205 ILE A O 1
ATOM 1657 N N . VAL A 1 206 ? -2.706 8.996 2.286 1.00 80.81 206 VAL A N 1
ATOM 1658 C CA . VAL A 1 206 ? -2.013 9.978 3.132 1.00 80.81 206 VAL A CA 1
ATOM 1659 C C . VAL A 1 206 ? -0.687 9.413 3.628 1.00 80.81 206 VAL A C 1
ATOM 1661 O O . VAL A 1 206 ? 0.311 10.122 3.610 1.00 80.81 206 VAL A O 1
ATOM 1664 N N . SER A 1 207 ? -0.645 8.141 4.017 1.00 84.62 207 SER A N 1
ATOM 1665 C CA . SER A 1 207 ? 0.572 7.494 4.513 1.00 84.62 207 SER A CA 1
ATOM 1666 C C . SER A 1 207 ? 1.622 7.323 3.415 1.00 84.62 207 SER A C 1
ATOM 1668 O O . SER A 1 207 ? 2.792 7.626 3.650 1.00 84.62 207 SER A O 1
ATOM 1670 N N . ASP A 1 208 ? 1.214 6.914 2.209 1.00 86.62 208 ASP A N 1
ATOM 1671 C CA . ASP A 1 208 ? 2.091 6.885 1.032 1.00 86.62 208 ASP A CA 1
ATOM 1672 C C . ASP A 1 208 ? 2.583 8.296 0.665 1.00 86.62 208 ASP A C 1
ATOM 1674 O O . ASP A 1 208 ? 3.771 8.494 0.405 1.00 86.62 208 ASP A O 1
ATOM 1678 N N . LEU A 1 209 ? 1.720 9.317 0.729 1.00 83.62 209 LEU A N 1
ATOM 1679 C CA . LEU A 1 209 ? 2.101 10.709 0.469 1.00 83.62 209 LEU A CA 1
ATOM 1680 C C . LEU A 1 209 ? 3.058 11.272 1.527 1.00 83.62 209 LEU A C 1
ATOM 1682 O O . LEU A 1 209 ? 3.996 11.976 1.161 1.00 83.62 209 LEU A O 1
ATOM 1686 N N . VAL A 1 210 ? 2.875 10.954 2.813 1.00 84.56 210 VAL A N 1
ATOM 1687 C CA . VAL A 1 210 ? 3.810 11.334 3.886 1.00 84.56 210 VAL A CA 1
ATOM 1688 C C . VAL A 1 210 ? 5.165 10.662 3.669 1.00 84.56 210 VAL A C 1
ATOM 1690 O O . VAL A 1 210 ? 6.190 11.348 3.698 1.00 84.56 210 VAL A O 1
ATOM 1693 N N . ALA A 1 211 ? 5.189 9.351 3.411 1.00 85.56 211 ALA A N 1
ATOM 1694 C CA . ALA A 1 211 ? 6.422 8.611 3.143 1.00 85.56 211 ALA A CA 1
ATOM 1695 C C . ALA A 1 211 ? 7.148 9.157 1.904 1.00 85.56 211 ALA A C 1
ATOM 1697 O O . ALA A 1 211 ? 8.336 9.477 1.971 1.00 85.56 211 ALA A O 1
ATOM 1698 N N . SER A 1 212 ? 6.407 9.359 0.813 1.00 84.50 212 SER A N 1
ATOM 1699 C CA . SER A 1 212 ? 6.917 9.921 -0.435 1.00 84.50 212 SER A CA 1
ATOM 1700 C C . SER A 1 212 ? 7.437 11.343 -0.241 1.00 84.50 212 SER A C 1
ATOM 1702 O O . SER A 1 212 ? 8.575 11.615 -0.588 1.00 84.50 212 SER A O 1
ATOM 1704 N N . SER A 1 213 ? 6.666 12.247 0.372 1.00 83.44 213 SER A N 1
ATOM 1705 C CA . SER A 1 213 ? 7.093 13.634 0.629 1.00 83.44 213 SER A CA 1
ATOM 1706 C C . SER A 1 213 ? 8.368 13.686 1.468 1.00 83.44 213 SER A C 1
ATOM 1708 O O . SER A 1 213 ? 9.289 14.449 1.174 1.00 83.44 213 SER A O 1
ATOM 1710 N N . THR A 1 214 ? 8.437 12.846 2.503 1.00 84.19 214 THR A N 1
ATOM 1711 C CA . THR A 1 214 ? 9.615 12.741 3.368 1.00 84.19 214 THR A CA 1
ATOM 1712 C C . THR A 1 214 ? 10.845 12.331 2.564 1.00 84.19 214 THR A C 1
ATOM 1714 O O . THR A 1 214 ? 11.893 12.960 2.707 1.00 84.19 214 THR A O 1
ATOM 1717 N N . TRP A 1 215 ? 10.712 11.328 1.691 1.00 87.75 215 TRP A N 1
ATOM 1718 C CA . TRP A 1 215 ? 11.796 10.861 0.826 1.00 87.75 215 TRP A CA 1
ATOM 1719 C C . TRP A 1 215 ? 12.203 11.912 -0.212 1.00 87.75 215 TRP A C 1
ATOM 1721 O O . TRP A 1 215 ? 13.380 12.239 -0.339 1.00 87.75 215 TRP A O 1
ATOM 1731 N N . GLU A 1 216 ? 11.227 12.500 -0.905 1.00 84.06 216 GLU A N 1
ATOM 1732 C CA . GLU A 1 216 ? 11.434 13.512 -1.949 1.00 84.06 216 GLU A CA 1
ATOM 1733 C C . GLU A 1 216 ? 12.067 14.806 -1.417 1.00 84.06 216 GLU A C 1
ATOM 1735 O O . GLU A 1 216 ? 12.644 15.579 -2.177 1.00 84.06 216 GLU A O 1
ATOM 1740 N N . ARG A 1 217 ? 11.973 15.059 -0.111 1.00 83.69 217 ARG A N 1
ATOM 1741 C CA . ARG A 1 217 ? 12.566 16.235 0.540 1.00 83.69 217 ARG A CA 1
ATOM 1742 C C . ARG A 1 217 ? 13.773 15.906 1.410 1.00 83.69 217 ARG A C 1
ATOM 1744 O O . ARG A 1 217 ? 14.220 16.787 2.141 1.00 83.69 217 ARG A O 1
ATOM 1751 N N . GLU A 1 218 ? 14.248 14.659 1.367 1.00 85.88 218 GLU A N 1
ATOM 1752 C CA . GLU A 1 218 ? 15.370 14.160 2.173 1.00 85.88 218 GLU A CA 1
ATOM 1753 C C . GLU A 1 218 ? 15.208 14.488 3.675 1.00 85.88 218 GLU A C 1
ATOM 1755 O O . GLU A 1 218 ? 16.161 14.826 4.379 1.00 85.88 218 GLU A O 1
ATOM 1760 N N . ARG A 1 219 ? 13.965 14.427 4.176 1.00 86.56 219 ARG A N 1
ATOM 1761 C CA . ARG A 1 219 ? 13.614 14.755 5.566 1.00 86.56 219 ARG A CA 1
ATOM 1762 C C . ARG A 1 219 ? 13.732 13.543 6.481 1.00 86.56 219 ARG A C 1
ATOM 1764 O O . ARG A 1 219 ? 13.636 12.392 6.060 1.00 86.56 219 ARG A O 1
ATOM 1771 N N . ASN A 1 220 ? 13.833 13.811 7.780 1.00 86.75 220 ASN A N 1
ATOM 1772 C CA . ASN A 1 220 ? 13.703 12.780 8.797 1.00 86.75 220 ASN A CA 1
ATOM 1773 C C . ASN A 1 220 ? 12.224 12.428 9.029 1.00 86.75 220 ASN A C 1
ATOM 1775 O O . ASN A 1 220 ? 11.441 13.268 9.473 1.00 86.75 220 ASN A O 1
ATOM 1779 N N . LEU A 1 221 ? 11.850 11.167 8.788 1.00 85.81 221 LEU A N 1
ATOM 1780 C CA . LEU A 1 221 ? 10.476 10.696 8.990 1.00 85.81 221 LEU A CA 1
ATOM 1781 C C . LEU A 1 221 ? 9.976 10.918 10.425 1.00 85.81 221 LEU A C 1
ATOM 1783 O O . LEU A 1 221 ? 8.825 11.292 10.610 1.00 85.81 221 LEU A O 1
ATOM 1787 N N . ASN A 1 222 ? 10.813 10.724 11.448 1.00 85.69 222 ASN A N 1
ATOM 1788 C CA . ASN A 1 222 ? 10.387 10.898 12.841 1.00 85.69 222 ASN A CA 1
ATOM 1789 C C . ASN A 1 222 ? 9.991 12.344 13.139 1.00 85.69 222 ASN A C 1
ATOM 1791 O O . ASN A 1 222 ? 9.008 12.570 13.837 1.00 85.69 222 ASN A O 1
ATOM 1795 N N . GLU A 1 223 ? 10.744 13.304 12.607 1.00 85.12 223 GLU A N 1
ATOM 1796 C CA . GLU A 1 223 ? 10.469 14.733 12.785 1.00 85.12 223 GLU A CA 1
ATOM 1797 C C . GLU A 1 223 ? 9.179 15.134 12.066 1.00 85.12 223 GLU A C 1
ATOM 1799 O O . GLU A 1 223 ? 8.359 15.858 12.628 1.00 85.12 223 GLU A O 1
ATOM 1804 N N . VAL A 1 224 ? 8.956 14.609 10.854 1.00 83.81 224 VAL A N 1
ATOM 1805 C CA . VAL A 1 224 ? 7.701 14.817 10.116 1.00 83.81 224 VAL A CA 1
ATOM 1806 C C . VAL A 1 224 ? 6.520 14.241 10.899 1.00 83.81 224 VAL A C 1
ATOM 1808 O O . VAL A 1 224 ? 5.524 14.935 11.097 1.00 83.81 224 VAL A O 1
ATOM 1811 N N . LEU A 1 225 ? 6.644 13.007 11.399 1.00 83.75 225 LEU A N 1
ATOM 1812 C CA . LEU A 1 225 ? 5.582 12.351 12.162 1.00 83.75 225 LEU A CA 1
ATOM 1813 C C . LEU A 1 225 ? 5.283 13.067 13.483 1.00 83.75 225 LEU A C 1
ATOM 1815 O O . LEU A 1 225 ? 4.120 13.192 13.826 1.00 83.75 225 LEU A O 1
ATOM 1819 N N . GLN A 1 226 ? 6.273 13.612 14.196 1.00 82.38 226 GLN A N 1
ATOM 1820 C CA . GLN A 1 226 ? 6.018 14.397 15.418 1.00 82.38 226 GLN A CA 1
ATOM 1821 C C . GLN A 1 226 ? 5.104 15.613 15.186 1.00 82.38 226 GLN A C 1
ATOM 1823 O O . GLN A 1 226 ? 4.398 16.022 16.104 1.00 82.38 226 GLN A O 1
ATOM 1828 N N . GLY A 1 227 ? 5.097 16.178 13.974 1.00 75.44 227 GLY A N 1
ATOM 1829 C CA . GLY A 1 227 ? 4.179 17.254 13.591 1.00 75.44 227 GLY A CA 1
ATOM 1830 C C . GLY A 1 227 ? 2.782 16.784 13.163 1.00 75.44 227 GLY A C 1
ATOM 1831 O O . GLY A 1 227 ? 1.894 17.615 12.991 1.00 75.44 227 GLY A O 1
ATOM 1832 N N . CYS A 1 228 ? 2.571 15.478 12.984 1.00 79.25 228 CYS A N 1
ATOM 1833 C CA . CYS A 1 228 ? 1.343 14.877 12.458 1.00 79.25 228 CYS A CA 1
ATOM 1834 C C . CYS A 1 228 ? 0.401 14.432 13.590 1.00 79.25 228 CYS A C 1
ATOM 1836 O O . CYS A 1 228 ? 0.153 13.244 13.779 1.00 79.25 228 CYS A O 1
ATOM 1838 N N . THR A 1 229 ? -0.133 15.381 14.362 1.00 79.94 229 THR A N 1
ATOM 1839 C CA . THR A 1 229 ? -0.928 15.077 15.570 1.00 79.94 229 THR A CA 1
ATOM 1840 C C . THR A 1 229 ? -2.379 14.673 15.302 1.00 79.94 229 THR A C 1
ATOM 1842 O O . THR A 1 229 ? -3.037 14.178 16.211 1.00 79.94 229 THR A O 1
ATOM 1845 N N . SER A 1 230 ? -2.896 14.891 14.091 1.00 79.88 230 SER A N 1
ATOM 1846 C CA . SER A 1 230 ? -4.224 14.434 13.662 1.00 79.88 230 SER A CA 1
ATOM 1847 C C . SER A 1 230 ? -4.248 14.162 12.156 1.00 79.88 230 SER A C 1
ATOM 1849 O O . SER A 1 230 ? -3.344 14.590 11.424 1.00 79.88 230 SER A O 1
ATOM 1851 N N . LEU A 1 231 ? -5.269 13.448 11.672 1.00 78.44 231 LEU A N 1
ATOM 1852 C CA . LEU A 1 231 ? -5.418 13.189 10.239 1.00 78.44 231 LEU A CA 1
ATOM 1853 C C . LEU A 1 231 ? -5.667 14.497 9.474 1.00 78.44 231 LEU A C 1
ATOM 1855 O O . LEU A 1 231 ? -4.992 14.741 8.473 1.00 78.44 231 LEU A O 1
ATOM 1859 N N . ALA A 1 232 ? -6.553 15.365 9.975 1.00 80.38 232 ALA A N 1
ATOM 1860 C CA . ALA A 1 232 ? -6.822 16.665 9.363 1.00 80.38 232 ALA A CA 1
ATOM 1861 C C . ALA A 1 232 ? -5.576 17.567 9.359 1.00 80.38 232 ALA A C 1
ATOM 1863 O O . ALA A 1 232 ? -5.204 18.121 8.322 1.00 80.38 232 ALA A O 1
ATOM 1864 N N . GLY A 1 233 ? -4.857 17.655 10.484 1.00 82.50 233 GLY A N 1
ATOM 1865 C CA . GLY A 1 233 ? -3.614 18.429 10.590 1.00 82.50 233 GLY A CA 1
ATOM 1866 C C . GLY A 1 233 ? -2.511 17.933 9.647 1.00 82.50 233 GLY A C 1
ATOM 1867 O O . GLY A 1 233 ? -1.796 18.733 9.034 1.00 82.50 233 GLY A O 1
ATOM 1868 N N . THR A 1 234 ? -2.414 16.615 9.460 1.00 84.31 234 THR A N 1
ATOM 1869 C CA . THR A 1 234 ? -1.475 15.999 8.509 1.00 84.31 234 THR A CA 1
ATOM 1870 C C . THR A 1 234 ? -1.834 16.349 7.071 1.00 84.31 234 THR A C 1
ATOM 1872 O O . THR A 1 234 ? -0.970 16.771 6.302 1.00 84.31 234 THR A O 1
ATOM 1875 N N . ILE A 1 235 ? -3.114 16.234 6.707 1.00 80.88 235 ILE A N 1
ATOM 1876 C CA . ILE A 1 235 ? -3.594 16.576 5.366 1.00 80.88 235 ILE A CA 1
ATOM 1877 C C . ILE A 1 235 ? -3.373 18.066 5.070 1.00 80.88 235 ILE A C 1
ATOM 1879 O O . ILE A 1 235 ? -2.874 18.397 3.994 1.00 80.88 235 ILE A O 1
ATOM 1883 N N . ASN A 1 236 ? -3.661 18.958 6.023 1.00 83.88 236 ASN A N 1
ATOM 1884 C CA . ASN A 1 236 ? -3.382 20.392 5.896 1.00 83.88 236 ASN A CA 1
ATOM 1885 C C . ASN A 1 236 ? -1.887 20.670 5.692 1.00 83.88 236 ASN A C 1
ATOM 1887 O O . ASN A 1 236 ? -1.510 21.428 4.802 1.00 83.88 236 ASN A O 1
ATOM 1891 N N . THR A 1 237 ? -1.015 19.987 6.438 1.00 82.62 237 THR A N 1
ATOM 1892 C CA . THR A 1 237 ? 0.440 20.116 6.263 1.00 82.62 237 THR A CA 1
ATOM 1893 C C . THR A 1 237 ? 0.882 19.688 4.862 1.00 82.62 237 THR A C 1
ATOM 1895 O O . THR A 1 237 ? 1.670 20.395 4.227 1.00 82.62 237 THR A O 1
ATOM 1898 N N . LEU A 1 238 ? 0.357 18.567 4.353 1.00 81.00 238 LEU A N 1
ATOM 1899 C CA . LEU A 1 238 ? 0.635 18.109 2.990 1.00 81.00 238 LEU A CA 1
ATOM 1900 C C . LEU A 1 238 ? 0.143 19.124 1.948 1.00 81.00 238 LEU A C 1
ATOM 1902 O O . LEU A 1 238 ? 0.891 19.450 1.024 1.00 81.00 238 LEU A O 1
ATOM 1906 N N . LEU A 1 239 ? -1.076 19.649 2.112 1.00 81.81 239 LEU A N 1
ATOM 1907 C CA . LEU A 1 239 ? -1.675 20.659 1.233 1.00 81.81 239 LEU A CA 1
ATOM 1908 C C . LEU A 1 239 ? -0.842 21.942 1.166 1.00 81.81 239 LEU A C 1
ATOM 1910 O O . LEU A 1 239 ? -0.556 22.424 0.070 1.00 81.81 239 LEU A O 1
ATOM 1914 N N . ASP A 1 240 ? -0.438 22.469 2.318 1.00 83.62 240 ASP A N 1
ATOM 1915 C CA . ASP A 1 240 ? 0.232 23.766 2.410 1.00 83.62 240 ASP A CA 1
ATOM 1916 C C . ASP A 1 240 ? 1.698 23.701 1.992 1.00 83.62 240 ASP A C 1
ATOM 1918 O O . ASP A 1 240 ? 2.237 24.651 1.419 1.00 83.62 240 ASP A O 1
ATOM 1922 N N . ARG A 1 241 ? 2.377 22.596 2.319 1.00 80.00 241 ARG A N 1
ATOM 1923 C CA . ARG A 1 241 ? 3.837 22.533 2.222 1.00 80.00 241 ARG A CA 1
ATOM 1924 C C . ARG A 1 241 ? 4.327 21.626 1.123 1.00 80.00 241 ARG A C 1
ATOM 1926 O O . ARG A 1 241 ? 5.369 21.947 0.556 1.00 80.00 241 ARG A O 1
ATOM 1933 N N . ASP A 1 242 ? 3.651 20.517 0.841 1.00 80.38 242 ASP A N 1
ATOM 1934 C CA . ASP A 1 242 ? 4.253 19.386 0.128 1.00 80.38 242 ASP A CA 1
ATOM 1935 C C . ASP A 1 242 ? 3.589 19.071 -1.227 1.00 80.38 242 ASP A C 1
ATOM 1937 O O . ASP A 1 242 ? 4.249 18.487 -2.087 1.00 80.38 242 ASP A O 1
ATOM 1941 N N . VAL A 1 243 ? 2.342 19.505 -1.468 1.00 80.62 243 VAL A N 1
ATOM 1942 C CA . VAL A 1 243 ? 1.569 19.201 -2.694 1.00 80.62 243 VAL A CA 1
ATOM 1943 C C . VAL A 1 243 ? 2.333 19.488 -3.979 1.00 80.62 243 VAL A C 1
ATOM 1945 O O . VAL A 1 243 ? 2.369 18.634 -4.857 1.00 80.62 243 VAL A O 1
ATOM 1948 N N . SER A 1 244 ? 2.969 20.655 -4.099 1.00 76.56 244 SER A N 1
ATOM 1949 C CA . SER A 1 244 ? 3.659 21.028 -5.337 1.00 76.56 244 SER A CA 1
ATOM 1950 C C . SER A 1 244 ? 4.844 20.109 -5.631 1.00 76.56 244 SER A C 1
ATOM 1952 O O . SER A 1 244 ? 5.027 19.702 -6.775 1.00 76.56 244 SER A O 1
ATOM 1954 N N . THR A 1 245 ? 5.627 19.745 -4.612 1.00 78.75 245 THR A N 1
ATOM 1955 C CA . THR A 1 245 ? 6.737 18.793 -4.752 1.00 78.75 245 THR A CA 1
ATOM 1956 C C . THR A 1 245 ? 6.218 17.411 -5.118 1.00 78.75 245 THR A C 1
ATOM 1958 O O . THR A 1 245 ? 6.712 16.822 -6.072 1.00 78.75 245 THR A O 1
ATOM 1961 N N . LEU A 1 246 ? 5.188 16.932 -4.417 1.00 74.12 246 LEU A N 1
ATOM 1962 C CA . LEU A 1 246 ? 4.574 15.635 -4.691 1.00 74.12 246 LEU A CA 1
ATOM 1963 C C . LEU A 1 246 ? 4.051 15.564 -6.129 1.00 74.12 246 LEU A C 1
ATOM 1965 O O . LEU A 1 246 ? 4.378 14.628 -6.850 1.00 74.12 246 LEU A O 1
ATOM 1969 N N . GLU A 1 247 ? 3.300 16.569 -6.584 1.00 74.12 247 GLU A N 1
ATOM 1970 C CA . GLU A 1 247 ? 2.781 16.619 -7.955 1.00 74.12 247 GLU A CA 1
ATOM 1971 C C . GLU A 1 247 ? 3.902 16.629 -9.004 1.00 74.12 247 GLU A C 1
ATOM 1973 O O . GLU A 1 247 ? 3.775 15.949 -10.021 1.00 74.12 247 GLU A O 1
ATOM 1978 N N . HIS A 1 248 ? 5.019 17.321 -8.752 1.00 73.38 248 HIS A N 1
ATOM 1979 C CA . HIS A 1 248 ? 6.179 17.290 -9.651 1.00 73.38 248 HIS A CA 1
ATOM 1980 C C . HIS A 1 248 ? 6.838 15.903 -9.707 1.00 73.38 248 HIS A C 1
ATOM 1982 O O . HIS A 1 248 ? 7.082 15.398 -10.806 1.00 73.38 248 HIS A O 1
ATOM 1988 N N . SER A 1 249 ? 7.093 15.263 -8.561 1.00 67.50 249 SER A N 1
ATOM 1989 C CA . SER A 1 249 ? 7.692 13.918 -8.515 1.00 67.50 249 SER A CA 1
ATOM 1990 C C . SER A 1 249 ? 6.785 12.884 -9.194 1.00 67.50 249 SER A C 1
ATOM 1992 O O . SER A 1 249 ? 7.242 12.064 -9.989 1.00 67.50 249 SER A O 1
ATOM 1994 N N . TYR A 1 250 ? 5.470 12.993 -8.994 1.00 65.56 250 TYR A N 1
ATOM 1995 C CA . TYR A 1 250 ? 4.483 12.136 -9.645 1.00 65.56 250 TYR A CA 1
ATOM 1996 C C . TYR A 1 250 ? 4.362 12.363 -11.158 1.00 65.56 250 TYR A C 1
ATOM 1998 O O . TYR A 1 250 ? 4.175 11.399 -11.900 1.00 65.56 250 TYR A O 1
ATOM 2006 N N . GLN A 1 251 ? 4.499 13.600 -11.646 1.00 63.03 251 GLN A N 1
ATOM 2007 C CA . GLN A 1 251 ? 4.525 13.891 -13.086 1.00 63.03 251 GLN A CA 1
ATOM 2008 C C . GLN A 1 251 ? 5.757 13.300 -13.787 1.00 63.03 251 GLN A C 1
ATOM 2010 O O . GLN A 1 251 ? 5.682 12.950 -14.969 1.00 63.03 251 GLN A O 1
ATOM 2015 N N . ALA A 1 252 ? 6.882 13.165 -13.076 1.00 56.41 252 ALA A N 1
ATOM 2016 C CA . ALA A 1 252 ? 8.078 12.514 -13.604 1.00 56.41 252 ALA A CA 1
ATOM 2017 C C . ALA A 1 252 ? 7.883 10.994 -13.784 1.00 56.41 252 ALA A C 1
ATOM 2019 O O . ALA A 1 252 ? 8.406 10.418 -14.740 1.00 56.41 252 ALA A O 1
ATOM 2020 N N . GLU A 1 253 ? 7.087 10.358 -12.918 1.00 51.62 253 GLU A N 1
ATOM 2021 C CA . GLU A 1 253 ? 6.789 8.919 -12.968 1.00 51.62 253 GLU A CA 1
ATOM 2022 C C . GLU A 1 253 ? 5.555 8.576 -13.829 1.00 51.62 253 GLU A C 1
ATOM 2024 O O . GLU A 1 253 ? 5.498 7.512 -14.453 1.00 51.62 253 GLU A O 1
ATOM 2029 N N . GLN A 1 254 ? 4.561 9.468 -13.918 1.00 49.47 254 GLN A N 1
ATOM 2030 C CA . GLN A 1 254 ? 3.312 9.248 -14.649 1.00 49.47 254 GLN A CA 1
ATOM 2031 C C . GLN A 1 254 ? 2.964 10.436 -15.554 1.00 49.47 254 GLN A C 1
ATOM 2033 O O . GLN A 1 254 ? 2.817 11.570 -15.121 1.00 49.47 254 GLN A O 1
ATOM 2038 N N . SER A 1 255 ? 2.727 10.169 -16.842 1.00 39.09 255 SER A N 1
ATOM 2039 C CA . SER A 1 255 ? 2.430 11.191 -17.861 1.00 39.09 255 SER A CA 1
ATOM 2040 C C . SER A 1 255 ? 1.016 11.801 -17.771 1.00 39.09 255 SER A C 1
ATOM 2042 O O . SER A 1 255 ? 0.411 12.091 -18.806 1.00 39.09 255 SER A O 1
ATOM 2044 N N . ARG A 1 256 ? 0.418 11.905 -16.580 1.00 48.09 256 ARG A N 1
ATOM 2045 C CA . ARG A 1 256 ? -0.936 12.441 -16.372 1.00 48.09 256 ARG A CA 1
ATOM 2046 C C . ARG A 1 256 ? -0.954 13.393 -15.182 1.00 48.09 256 ARG A C 1
ATOM 2048 O O . ARG A 1 256 ? -0.247 13.171 -14.210 1.00 48.09 256 ARG A O 1
ATOM 2055 N N . ASN A 1 257 ? -1.817 14.407 -15.260 1.00 46.84 257 ASN A N 1
ATOM 2056 C CA . ASN A 1 257 ? -2.113 15.312 -14.152 1.00 46.84 257 ASN A CA 1
ATOM 2057 C C . ASN A 1 257 ? -2.709 14.516 -12.985 1.00 46.84 257 ASN A C 1
ATOM 2059 O O . ASN A 1 257 ? -3.900 14.205 -12.987 1.00 46.84 257 ASN A O 1
ATOM 2063 N N . ILE A 1 258 ? -1.871 14.162 -12.013 1.00 55.00 258 ILE A N 1
ATOM 2064 C CA . ILE A 1 258 ? -2.316 13.678 -10.711 1.00 55.00 258 ILE A CA 1
ATOM 2065 C C . ILE A 1 258 ? -2.740 14.919 -9.925 1.00 55.00 258 ILE A C 1
ATOM 2067 O O . ILE A 1 258 ? -1.932 15.810 -9.694 1.00 55.00 258 ILE A O 1
ATOM 2071 N N . ALA A 1 259 ? -4.017 14.995 -9.554 1.00 67.25 259 ALA A N 1
ATOM 2072 C CA . ALA A 1 259 ? -4.559 16.090 -8.756 1.00 67.25 259 ALA A CA 1
ATOM 2073 C C . ALA A 1 259 ? -4.415 15.767 -7.260 1.00 67.25 259 ALA A C 1
ATOM 2075 O O . ALA A 1 259 ? -5.419 15.618 -6.558 1.00 67.25 259 ALA A O 1
ATOM 2076 N N . VAL A 1 260 ? -3.171 15.612 -6.780 1.00 73.38 260 VAL A N 1
ATOM 2077 C CA . VAL A 1 260 ? -2.873 15.277 -5.371 1.00 73.38 260 VAL A CA 1
ATOM 2078 C C . VAL A 1 260 ? -3.581 16.265 -4.448 1.00 73.38 260 VAL A C 1
ATOM 2080 O O . VAL A 1 260 ? -4.248 15.853 -3.499 1.00 73.38 260 VAL A O 1
ATOM 2083 N N . GLY A 1 261 ? -3.524 17.562 -4.773 1.00 73.81 261 GLY A N 1
ATOM 2084 C CA . GLY A 1 261 ? -4.208 18.594 -3.995 1.00 73.81 261 GLY A CA 1
ATOM 2085 C C . GLY A 1 261 ? -5.731 18.416 -3.930 1.00 73.81 261 GLY A C 1
ATOM 2086 O O . GLY A 1 261 ? -6.335 18.659 -2.887 1.00 73.81 261 GLY A O 1
ATOM 2087 N N . SER A 1 262 ? -6.373 17.960 -5.010 1.00 72.12 262 SER A N 1
ATOM 2088 C CA . SER A 1 262 ? -7.820 17.701 -5.019 1.00 72.12 262 SER A CA 1
ATOM 2089 C C . SER A 1 262 ? -8.189 16.477 -4.184 1.00 72.12 262 SER A C 1
ATOM 2091 O O . SER A 1 262 ? -9.160 16.536 -3.432 1.00 72.12 262 SER A O 1
ATOM 2093 N N . THR A 1 263 ? -7.401 15.401 -4.263 1.00 74.62 263 THR A N 1
ATOM 2094 C CA . THR A 1 263 ? -7.594 14.209 -3.426 1.00 74.62 263 THR A CA 1
ATOM 2095 C C . THR A 1 263 ? -7.432 14.551 -1.947 1.00 74.62 263 THR A C 1
ATOM 2097 O O . THR A 1 263 ? -8.288 14.197 -1.144 1.00 74.62 263 THR A O 1
ATOM 2100 N N . LEU A 1 264 ? -6.394 15.306 -1.580 1.00 75.19 264 LEU A N 1
ATOM 2101 C CA . LEU A 1 264 ? -6.174 15.723 -0.194 1.00 75.19 264 LEU A CA 1
ATOM 2102 C C . LEU A 1 264 ? -7.313 16.602 0.341 1.00 75.19 264 LEU A C 1
ATOM 2104 O O . LEU A 1 264 ? -7.768 16.378 1.455 1.00 75.19 264 LEU A O 1
ATOM 2108 N N . ARG A 1 265 ? -7.840 17.547 -0.451 1.00 78.75 265 ARG A N 1
ATOM 2109 C CA . ARG A 1 265 ? -9.008 18.358 -0.046 1.00 78.75 265 ARG A CA 1
ATOM 2110 C C . ARG A 1 265 ? -10.258 17.512 0.196 1.00 78.75 265 ARG A C 1
ATOM 2112 O O . ARG A 1 265 ? -11.010 17.803 1.120 1.00 78.75 265 ARG A O 1
ATOM 2119 N N . LEU A 1 266 ? -10.478 16.481 -0.621 1.00 74.50 266 LEU A N 1
ATOM 2120 C CA . LEU A 1 266 ? -11.587 15.547 -0.426 1.00 74.50 266 LEU A CA 1
ATOM 2121 C C . LEU A 1 266 ? -11.431 14.768 0.886 1.00 74.50 266 LEU A C 1
ATOM 2123 O O . LEU A 1 266 ? -12.391 14.655 1.639 1.00 74.50 266 LEU A O 1
ATOM 2127 N N . LEU A 1 267 ? -10.220 14.282 1.173 1.00 76.00 267 LEU A N 1
ATOM 2128 C CA . LEU A 1 267 ? -9.921 13.550 2.407 1.00 76.00 267 LEU A CA 1
ATOM 2129 C C . LEU A 1 267 ? -10.018 14.433 3.655 1.00 76.00 267 LEU A C 1
ATOM 2131 O O . LEU A 1 267 ? -10.527 13.978 4.678 1.00 76.00 267 LEU A O 1
ATOM 2135 N N . LEU A 1 268 ? -9.579 15.693 3.564 1.00 77.25 268 LEU A N 1
ATOM 2136 C CA . LEU A 1 268 ? -9.695 16.664 4.652 1.00 77.25 268 LEU A CA 1
ATOM 2137 C C . LEU A 1 268 ? -11.155 16.832 5.079 1.00 77.25 268 LEU A C 1
ATOM 2139 O O . LEU A 1 268 ? -11.460 16.753 6.264 1.00 77.25 268 LEU A O 1
ATOM 2143 N N . GLY A 1 269 ? -12.058 16.968 4.102 1.00 71.62 269 GLY A N 1
ATOM 2144 C CA . GLY A 1 269 ? -13.464 17.284 4.339 1.00 71.62 269 GLY A CA 1
ATOM 2145 C C . GLY A 1 269 ? -14.205 16.317 5.261 1.00 71.62 269 GLY A C 1
ATOM 2146 O O . GLY A 1 269 ? -15.145 16.742 5.923 1.00 71.62 269 GLY A O 1
ATOM 2147 N N . GLY A 1 270 ? -13.798 15.050 5.362 1.00 70.75 270 GLY A N 1
ATOM 2148 C CA . GLY A 1 270 ? -14.357 14.188 6.408 1.00 70.75 270 GLY A CA 1
ATOM 2149 C C . GLY A 1 270 ? -13.353 13.628 7.409 1.00 70.75 270 GLY A C 1
ATOM 2150 O O . GLY A 1 270 ? -13.763 12.831 8.246 1.00 70.75 270 GLY A O 1
ATOM 2151 N N . ALA A 1 271 ? -12.081 14.037 7.351 1.00 71.88 271 ALA A N 1
ATOM 2152 C CA . ALA A 1 271 ? -11.244 14.029 8.548 1.00 71.88 271 ALA A CA 1
ATOM 2153 C C . ALA A 1 271 ? -11.803 15.050 9.554 1.00 71.88 271 ALA A C 1
ATOM 2155 O O . ALA A 1 271 ? -12.057 14.692 10.700 1.00 71.88 271 ALA A O 1
ATOM 2156 N N . ASP A 1 272 ? -12.136 16.255 9.078 1.00 71.69 272 ASP A N 1
ATOM 2157 C CA . ASP A 1 272 ? -12.782 17.306 9.874 1.00 71.69 272 ASP A CA 1
ATOM 2158 C C . ASP A 1 272 ? -14.127 16.836 10.456 1.00 71.69 272 ASP A C 1
ATOM 2160 O O . ASP A 1 272 ? -14.417 17.061 11.627 1.00 71.69 272 ASP A O 1
ATOM 2164 N N . TRP A 1 273 ? -14.947 16.138 9.659 1.00 65.94 273 TRP A N 1
ATOM 2165 C CA . TRP A 1 273 ? -16.239 15.613 10.119 1.00 65.94 273 TRP A CA 1
ATOM 2166 C C . TRP A 1 273 ? -16.100 14.621 11.285 1.00 65.94 273 TRP A C 1
ATOM 2168 O O . TRP A 1 273 ? -16.848 14.724 12.254 1.00 65.94 273 TRP A O 1
ATOM 2178 N N . GLN A 1 274 ? -15.125 13.706 11.233 1.00 67.56 274 GLN A N 1
ATOM 2179 C CA . GLN A 1 274 ? -14.888 12.758 12.327 1.00 67.56 274 GLN A CA 1
ATOM 2180 C C . GLN A 1 274 ? -14.387 13.430 13.601 1.00 67.56 274 GLN A C 1
ATOM 2182 O O . GLN A 1 274 ? -14.842 13.089 14.690 1.00 67.56 274 GLN A O 1
ATOM 2187 N N . GLU A 1 275 ? -13.452 14.373 13.471 1.00 70.31 275 GLU A N 1
ATOM 2188 C CA . GLU A 1 275 ? -12.941 15.118 14.624 1.00 70.31 275 GLU A CA 1
ATOM 2189 C C . GLU A 1 275 ? -14.081 15.916 15.293 1.00 70.31 275 GLU A C 1
ATOM 2191 O O . GLU A 1 275 ? -14.167 15.962 16.520 1.00 70.31 275 GLU A O 1
ATOM 2196 N N . HIS A 1 276 ? -15.021 16.450 14.504 1.00 66.62 276 HIS A N 1
ATOM 2197 C CA . HIS A 1 276 ? -16.229 17.105 15.010 1.00 66.62 276 HIS A CA 1
ATOM 2198 C C . HIS A 1 276 ? -17.232 16.155 15.693 1.00 66.62 276 HIS A C 1
ATOM 2200 O O . HIS A 1 276 ? -17.789 16.533 16.725 1.00 66.62 276 HIS A O 1
ATOM 2206 N N . GLU A 1 277 ? -17.483 14.951 15.159 1.00 65.69 277 GLU A N 1
ATOM 2207 C CA . GLU A 1 277 ? -18.361 13.965 15.820 1.00 65.69 277 GLU A CA 1
ATOM 2208 C C . GLU A 1 277 ? -17.790 13.509 17.167 1.00 65.69 277 GLU A C 1
ATOM 2210 O O . GLU A 1 277 ? -18.517 13.463 18.159 1.00 65.69 277 GLU A O 1
ATOM 2215 N N . GLN A 1 278 ? -16.481 13.258 17.233 1.00 63.84 278 GLN A N 1
ATOM 2216 C CA . GLN A 1 278 ? -15.830 12.803 18.459 1.00 63.84 278 GLN A CA 1
ATOM 2217 C C . GLN A 1 278 ? -15.929 13.844 19.590 1.00 63.84 278 GLN A C 1
ATOM 2219 O O . GLN A 1 278 ? -16.232 13.496 20.730 1.00 63.84 278 G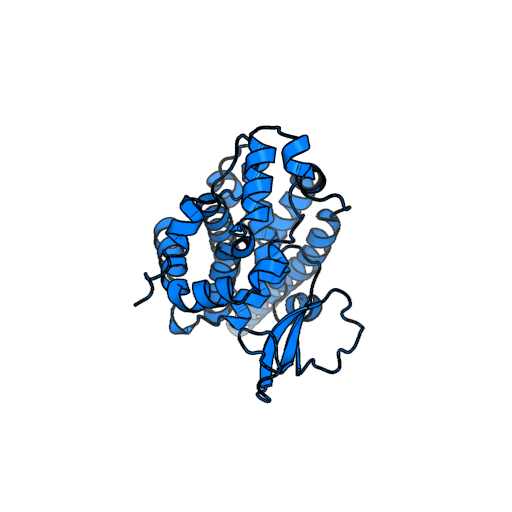LN A O 1
ATOM 2224 N N . MET A 1 279 ? -15.758 15.136 19.274 1.00 60.62 279 MET A N 1
ATOM 2225 C CA . MET A 1 279 ? -15.958 16.222 20.247 1.00 60.62 279 MET A CA 1
ATOM 2226 C C . MET A 1 279 ? -17.403 16.295 20.761 1.00 60.62 279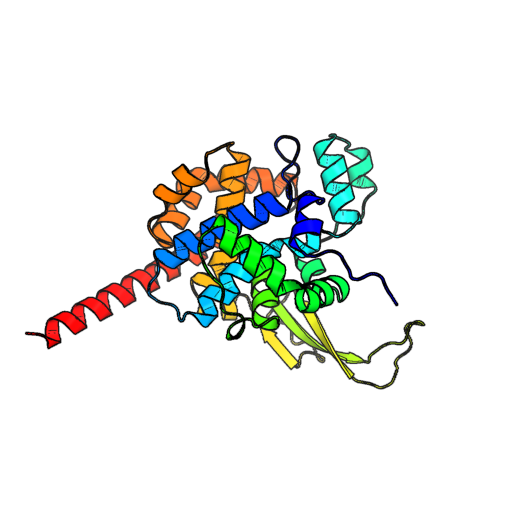 MET A C 1
ATOM 2228 O O . MET A 1 279 ? -17.633 16.649 21.919 1.00 60.62 279 MET A O 1
ATOM 2232 N N . HIS A 1 280 ? -18.384 15.969 19.915 1.00 62.72 280 HIS A N 1
ATOM 2233 C CA . HIS A 1 280 ? -19.790 15.932 20.310 1.00 62.72 280 HIS A CA 1
ATOM 2234 C C . HIS A 1 280 ? -20.095 14.757 21.251 1.00 62.72 280 HIS A C 1
ATOM 2236 O O . HIS A 1 280 ? -20.810 14.947 22.233 1.00 62.72 280 HIS A O 1
ATOM 2242 N N . GLU A 1 281 ? -19.546 13.567 20.995 1.00 59.69 281 GLU A N 1
ATOM 2243 C CA . GLU A 1 281 ? -19.736 12.392 21.858 1.00 59.69 281 GLU A CA 1
ATOM 2244 C C . GLU A 1 281 ? -19.084 12.566 23.240 1.00 59.69 281 GLU A C 1
ATOM 2246 O O . GLU A 1 281 ? -19.709 12.258 24.259 1.00 59.69 281 GLU A O 1
ATOM 2251 N N . GLU A 1 282 ? -17.870 13.122 23.295 1.00 60.06 282 GLU A N 1
ATOM 2252 C CA . GLU A 1 282 ? -17.162 13.417 24.551 1.00 60.06 282 GLU A CA 1
ATOM 2253 C C . GLU A 1 282 ? -17.885 14.505 25.374 1.00 60.06 282 GLU A C 1
ATOM 2255 O O . GLU A 1 282 ? -17.978 14.408 26.599 1.00 60.06 282 GLU A O 1
ATOM 2260 N N . GLY A 1 283 ? -18.477 15.509 24.712 1.00 57.84 283 GLY A N 1
ATOM 2261 C CA . GLY A 1 283 ? -19.283 16.545 25.368 1.00 57.84 283 GLY A CA 1
ATOM 2262 C C . GLY A 1 283 ? -20.589 16.020 25.979 1.00 57.84 283 GLY A C 1
ATOM 2263 O O . GLY A 1 283 ? -20.956 16.419 27.082 1.00 57.84 283 GLY A O 1
ATOM 2264 N N . VAL A 1 284 ? -21.265 15.082 25.307 1.00 57.66 284 VAL A N 1
ATOM 2265 C CA . VAL A 1 284 ? -22.516 14.469 25.795 1.00 57.66 284 VAL A CA 1
ATOM 2266 C C . VAL A 1 284 ? -22.265 13.501 26.958 1.00 57.66 284 VAL A C 1
ATOM 2268 O O . VAL A 1 284 ? -23.086 13.412 27.872 1.00 57.66 284 VAL A O 1
ATOM 2271 N N . GLN A 1 285 ? -21.127 12.798 26.981 1.00 52.22 285 GLN A N 1
ATOM 2272 C CA . GLN A 1 285 ? -20.762 11.946 28.120 1.00 52.22 285 GLN A CA 1
ATOM 2273 C C . GLN A 1 285 ? -20.494 12.759 29.393 1.00 52.22 285 GLN A C 1
ATOM 2275 O O . GLN A 1 285 ? -20.925 12.353 30.471 1.00 52.22 285 GLN A O 1
ATOM 2280 N N . HIS A 1 286 ? -19.879 13.939 29.276 1.00 52.12 286 HIS A N 1
ATOM 2281 C CA . HIS A 1 286 ? -19.654 14.824 30.420 1.00 52.12 286 HIS A CA 1
ATOM 2282 C C . HIS A 1 286 ? -20.931 15.492 30.959 1.00 52.12 286 HIS A C 1
ATOM 2284 O O . HIS A 1 286 ? -20.993 15.795 32.149 1.00 52.12 286 HIS A O 1
ATOM 2290 N N . GLU A 1 287 ? -21.974 15.676 30.143 1.00 50.34 287 GLU A N 1
ATOM 2291 C CA . GLU A 1 287 ? -23.276 16.177 30.616 1.00 50.34 287 GLU A CA 1
ATOM 2292 C C . GLU A 1 287 ? -24.104 15.122 31.371 1.00 50.34 287 GLU A C 1
ATOM 2294 O O . GLU A 1 287 ? -24.982 15.479 32.152 1.00 50.34 287 GLU A O 1
ATOM 2299 N N . HIS A 1 288 ? -23.825 13.828 31.187 1.00 49.88 288 HIS A N 1
ATOM 2300 C CA . HIS A 1 288 ? -24.521 12.743 31.890 1.00 49.88 288 HIS A CA 1
ATOM 2301 C C . HIS A 1 288 ? -23.852 12.301 33.201 1.00 49.88 288 HIS A C 1
ATOM 2303 O O . HIS A 1 288 ? -24.446 11.526 33.954 1.00 49.88 288 HIS A O 1
ATOM 2309 N N . GLU A 1 289 ? -22.653 12.804 33.496 1.00 46.53 289 GLU A N 1
ATOM 2310 C CA . GLU A 1 289 ? -21.937 12.569 34.759 1.00 46.53 289 GLU A CA 1
ATOM 2311 C C . GLU A 1 289 ? -22.119 13.704 35.792 1.00 46.53 289 GLU A C 1
ATOM 2313 O O . GLU A 1 289 ? -21.511 13.659 36.866 1.00 46.53 289 GLU A O 1
ATOM 2318 N N . HIS A 1 290 ? -22.979 14.691 35.504 1.00 44.91 290 HIS A N 1
ATOM 2319 C CA . HIS A 1 290 ? -23.296 15.820 36.387 1.00 44.91 290 HIS A CA 1
ATOM 2320 C C . HIS A 1 290 ? -24.746 15.836 36.886 1.00 44.91 290 HIS A C 1
ATOM 2322 O O . HIS A 1 290 ? -25.679 15.630 36.080 1.00 44.91 290 HIS A O 1
#

Radius of gyration: 19.73 Å; chains: 1; bounding box: 45×53×61 Å

pLDDT: mean 80.7, std 12.97, range [37.53, 97.06]

Secondary structure (DSSP, 8-state):
-PPPPPPHHHHHHHSEEE-GGG-EEHHHHHHHHHHHHHHHHHH--SS-HHHHHHHHHHHHHTTGGGGSHHHHHHHHHHHHT-HHHHHHSPP--HHHHTTSHHHHHHHHHHHHHHHHHHHHHH--PPPGGG--HHHHHHHHHTTTS--EEEEEEEEEE-TTS-EEEEEEEEEEEES-TTSPPTTEEEEE-HHHHTTTSTTGGGHHHHHHHHHHHHHHTT--HHHHHHT--SHHHHHHHIIIIIHHHHHHHHHHH-SS---HHHHHHHHHHHHHHHHHHHHHHHHHHHHH--